Protein AF-A0A831P5H0-F1 (afdb_monomer)

Foldseek 3Di:
DDDDDDDDDDDDDDDDDDDDPDPPPPPPPPPDDALLVLLLLLLCLLFAQDDPVNQVVLCVVPVDDDDSVQSSVLSCLARQDPPRPNHQHQFQVQLVVWDDDPPDIDTDDDFLCRAVVCPVVCVVLVNDPQPDPGDPSQDDPSHHCRGSSNLSNSLSSLSVCCVPPVVSLQSLLVSCVVRPPPRLLVSLVSLCVDPDPSSVSSSVSSVVSNVSSCVRNPHDDPPPPPPPPPDPDDDDDD

Mean predicted aligned error: 11.17 Å

Secondary structure (DSSP, 8-state):
------------------------------PPPPHHHHHHHHHHHHHS---HHHHHHHHHHH-----HHHHHHHHIIIII-TTSTT----BHHHHHH-EE-SSSEE-PPP-TTTTGGGHHHHHHTT--TTSS---TTT--TT--S-BHHHHHHHHHHHHTTGGG-HHHHHHHHHHHHHHHSSHHHHHHHHHTTSS-HHHHHHHHHHHHHHHHHHHHS---------TTSS--------

Solvent-accessible surface area (backbone atoms only — not comparable to full-atom values): 14486 Å² total; per-residue (Å²): 138,90,84,80,85,84,80,93,77,87,87,79,89,86,82,90,84,85,88,75,93,70,79,76,74,74,74,73,76,73,71,80,73,50,63,35,55,41,20,41,51,40,13,38,69,68,32,36,64,56,47,72,67,54,39,52,50,54,24,67,72,71,71,52,93,70,55,58,67,59,40,31,48,49,41,40,34,26,68,58,33,88,86,35,98,61,44,53,76,59,30,50,72,29,51,73,62,40,42,85,48,100,92,50,75,49,65,53,81,85,48,56,72,29,38,62,83,46,52,65,66,29,56,75,74,69,56,57,82,85,74,54,85,51,37,69,80,73,60,57,96,66,48,46,58,36,29,51,34,50,54,30,40,48,48,19,56,35,59,71,46,26,94,84,30,65,68,42,43,54,51,42,10,53,46,39,48,76,72,50,70,61,56,56,62,56,52,32,57,52,31,61,68,44,102,42,73,55,40,33,56,52,20,50,47,42,48,55,31,52,51,44,42,51,71,76,28,46,66,78,74,79,77,73,89,68,89,81,80,80,87,87,86,89,84,82,86,133

Nearest PDB structures (foldseek):
  6wkt-assembly1_A  TM=5.080E-01  e=1.830E+00  Bacillus subtilis subsp. subtilis str. 168

Sequence (238 aa):
MCGRCRSWILPAAASCSMTRVHGWRRRRRVSDPGVTEQLRAAAALLLQPPDERTSSILQSASGERLDPGEARQDFYDTFCIPRSGRYIPPYRHVMLGARELRDYWYFPPPRYNGGDGLVSWYETIGFDVSRLNADVLLTGPNRPLDHLGYLLAFLSTVARSTDENSELFELGSTFAEEFLSEWPRRYVSLLSRANSVYLHLVADALNEALDRVNEYFPPQAIKNVEDMQGETSGVVAD

pLDDT: mean 82.36, std 22.83, range [26.69, 98.69]

Structure (mmCIF, N/CA/C/O backbone):
data_AF-A0A831P5H0-F1
#
_entry.id   AF-A0A831P5H0-F1
#
loop_
_atom_site.group_PDB
_atom_site.id
_atom_site.type_symbol
_atom_site.label_atom_id
_atom_site.label_alt_id
_atom_site.label_comp_id
_atom_site.label_asym_id
_atom_site.label_entity_id
_atom_site.label_seq_id
_atom_site.pdbx_PDB_ins_code
_atom_site.Cartn_x
_atom_site.Cartn_y
_atom_site.Cartn_z
_atom_site.occupancy
_atom_site.B_iso_or_equiv
_atom_site.auth_seq_id
_atom_site.auth_comp_id
_atom_site.auth_asym_id
_atom_site.auth_atom_id
_atom_site.pdbx_PDB_model_num
ATOM 1 N N . MET A 1 1 ? -34.496 -6.618 -16.436 1.00 37.78 1 MET A N 1
ATOM 2 C CA . MET A 1 1 ? -35.221 -7.268 -15.319 1.00 37.78 1 MET A CA 1
ATOM 3 C C . MET A 1 1 ? -34.747 -6.614 -14.032 1.00 37.78 1 MET A C 1
ATOM 5 O O . MET A 1 1 ? -33.541 -6.531 -13.851 1.00 37.78 1 MET A O 1
ATOM 9 N N . CYS A 1 2 ? -35.648 -6.096 -13.192 1.00 33.81 2 CYS A N 1
ATOM 10 C CA . CYS A 1 2 ? -35.280 -5.294 -12.017 1.00 33.81 2 CYS A CA 1
ATOM 11 C C . CYS A 1 2 ? -35.578 -6.038 -10.706 1.00 33.81 2 CYS A C 1
ATOM 13 O O . CYS A 1 2 ? -36.713 -6.462 -10.492 1.00 33.81 2 CYS A O 1
ATOM 15 N N . GLY A 1 3 ? -34.594 -6.117 -9.808 1.00 30.05 3 GLY A N 1
ATOM 16 C CA . GLY A 1 3 ? -34.749 -6.548 -8.412 1.00 30.05 3 GLY A CA 1
ATOM 17 C C . GLY A 1 3 ? -33.948 -5.605 -7.514 1.00 30.05 3 GLY A C 1
ATOM 18 O O . GLY A 1 3 ? -32.744 -5.755 -7.391 1.00 30.05 3 GLY A O 1
ATOM 19 N N . ARG A 1 4 ? -34.535 -4.476 -7.107 1.00 33.56 4 ARG A N 1
ATOM 20 C CA . ARG A 1 4 ? -35.208 -4.284 -5.804 1.00 33.56 4 ARG A CA 1
ATOM 21 C C . ARG A 1 4 ? -34.261 -4.373 -4.603 1.00 33.56 4 ARG A C 1
ATOM 23 O O . ARG A 1 4 ? -34.051 -5.439 -4.030 1.00 33.56 4 ARG A O 1
ATOM 30 N N . CYS A 1 5 ? -33.815 -3.194 -4.177 1.00 32.62 5 CYS A N 1
ATOM 31 C CA . CYS A 1 5 ? -33.259 -2.921 -2.857 1.00 32.62 5 CYS A CA 1
ATOM 32 C C . CYS A 1 5 ? -34.175 -3.462 -1.743 1.00 32.62 5 CYS A C 1
ATOM 34 O O . CYS A 1 5 ? -35.402 -3.416 -1.869 1.00 32.62 5 CYS A O 1
ATOM 36 N N . ARG A 1 6 ? -33.591 -3.891 -0.620 1.00 38.00 6 ARG A N 1
ATOM 37 C CA . ARG A 1 6 ? -34.324 -4.120 0.633 1.00 38.00 6 ARG A CA 1
ATOM 38 C C . ARG A 1 6 ? -33.975 -3.015 1.622 1.00 38.00 6 ARG A C 1
ATOM 40 O O . ARG A 1 6 ? -32.833 -2.924 2.059 1.00 38.00 6 ARG A O 1
ATOM 47 N N . SER A 1 7 ? -34.953 -2.175 1.951 1.00 29.52 7 SER A N 1
ATOM 48 C CA . SER A 1 7 ? -34.848 -1.224 3.056 1.00 29.52 7 SER A CA 1
ATOM 49 C C . SER A 1 7 ? -35.100 -1.923 4.394 1.00 29.52 7 SER A C 1
ATOM 51 O O . SER A 1 7 ? -35.804 -2.933 4.470 1.00 29.52 7 SER A O 1
ATOM 53 N N . TRP A 1 8 ? -34.537 -1.363 5.462 1.00 26.69 8 TRP A N 1
ATOM 54 C CA . TRP A 1 8 ? -34.779 -1.812 6.828 1.00 26.69 8 TRP A CA 1
ATOM 55 C C . TRP A 1 8 ? -36.018 -1.107 7.388 1.00 26.69 8 TRP A C 1
ATOM 57 O O . TRP A 1 8 ? -35.958 0.072 7.729 1.00 26.69 8 TRP A O 1
ATOM 67 N N . ILE A 1 9 ? -37.139 -1.824 7.493 1.00 33.19 9 ILE A N 1
ATOM 68 C CA . ILE A 1 9 ? -38.333 -1.381 8.228 1.00 33.19 9 ILE A CA 1
ATOM 69 C C . ILE A 1 9 ? -38.782 -2.527 9.140 1.00 33.19 9 ILE A C 1
ATOM 71 O O . ILE A 1 9 ? -39.054 -3.634 8.678 1.00 33.19 9 ILE A O 1
ATOM 75 N N . LEU A 1 10 ? -38.836 -2.253 10.445 1.00 33.75 10 LEU A N 1
ATOM 76 C CA . LEU A 1 10 ? -39.317 -3.175 11.476 1.00 33.75 10 LEU A CA 1
ATOM 77 C C . LEU A 1 10 ? -40.858 -3.191 11.513 1.00 33.75 10 LEU A C 1
ATOM 79 O O . LEU A 1 10 ? -41.457 -2.114 11.518 1.00 33.75 10 LEU A O 1
ATOM 83 N N . PRO A 1 11 ? -41.515 -4.358 11.629 1.00 34.88 11 PRO A N 1
ATOM 84 C CA . PRO A 1 11 ? -42.906 -4.441 12.062 1.00 34.88 11 PRO A CA 1
ATOM 85 C C . PRO A 1 11 ? -43.009 -4.463 13.600 1.00 34.88 11 PRO A C 1
ATOM 87 O O . PRO A 1 11 ? -42.141 -5.001 14.288 1.00 34.88 11 PRO A O 1
ATOM 90 N N . ALA A 1 12 ? -44.087 -3.889 14.138 1.00 31.98 12 ALA A N 1
ATOM 91 C CA . ALA A 1 12 ? -44.375 -3.812 15.574 1.00 31.98 12 ALA A CA 1
ATOM 92 C C . ALA A 1 12 ? -45.578 -4.692 15.984 1.00 31.98 12 ALA A C 1
ATOM 94 O O . ALA A 1 12 ? -46.404 -5.017 15.136 1.00 31.98 12 ALA A O 1
ATOM 95 N N . ALA A 1 13 ? -45.691 -4.968 17.299 1.00 32.81 13 ALA A N 1
ATOM 96 C CA . ALA A 1 13 ? -46.740 -5.748 17.999 1.00 32.81 13 ALA A CA 1
ATOM 97 C C . ALA A 1 13 ? -46.771 -7.272 17.688 1.00 32.81 13 ALA A C 1
ATOM 99 O O . ALA A 1 13 ? -46.582 -7.665 16.546 1.00 32.81 13 ALA A O 1
ATOM 100 N N . ALA A 1 14 ? -47.030 -8.222 18.605 1.00 30.89 14 ALA A N 1
ATOM 101 C CA . ALA A 1 14 ? -47.050 -8.311 20.087 1.00 30.89 14 ALA A CA 1
ATOM 102 C C . ALA A 1 14 ? -46.937 -9.837 20.463 1.00 30.89 14 ALA A C 1
ATOM 104 O O . ALA A 1 14 ? -46.838 -10.649 19.549 1.00 30.89 14 ALA A O 1
ATOM 105 N N . SER A 1 15 ? -46.938 -10.372 21.699 1.00 29.38 15 SER A N 1
ATOM 106 C CA . SER A 1 15 ? -47.122 -9.860 23.073 1.00 29.38 15 SER A CA 1
ATOM 107 C C . SER A 1 15 ? -46.552 -10.859 24.129 1.00 29.38 15 SER A C 1
ATOM 109 O O . SER A 1 15 ? -46.006 -11.893 23.769 1.00 29.38 15 SER A O 1
ATOM 111 N N . CYS A 1 16 ? -46.766 -10.575 25.423 1.00 27.05 16 CYS A N 1
ATOM 112 C CA . CYS A 1 16 ? -46.841 -11.493 26.584 1.00 27.05 16 CYS A CA 1
ATOM 113 C C . CYS A 1 16 ? -45.721 -12.519 26.925 1.00 27.05 16 CYS A C 1
ATOM 115 O O . CYS A 1 16 ? -45.693 -13.640 26.432 1.00 27.05 16 CYS A O 1
ATOM 117 N N . SER A 1 17 ? -45.043 -12.210 28.045 1.00 29.86 17 SER A N 1
ATOM 118 C CA . SER A 1 17 ? -44.888 -13.067 29.250 1.00 29.86 17 SER A CA 1
ATOM 119 C C . SER A 1 17 ? -43.486 -13.581 29.644 1.00 29.86 17 SER A C 1
ATOM 121 O O . SER A 1 17 ? -42.984 -14.573 29.137 1.00 29.86 17 SER A O 1
ATOM 123 N N . MET A 1 18 ? -42.946 -12.899 30.664 1.00 31.20 18 MET A N 1
ATOM 124 C CA . MET A 1 18 ? -42.093 -13.339 31.787 1.00 31.20 18 MET A CA 1
ATOM 125 C C . MET A 1 18 ? -40.813 -14.193 31.612 1.00 31.20 18 MET A C 1
ATOM 127 O O . MET A 1 18 ? -40.756 -15.259 31.014 1.00 31.20 18 MET A O 1
ATOM 131 N N . THR A 1 19 ? -39.811 -13.767 32.396 1.00 33.25 19 THR A N 1
ATOM 132 C CA . THR A 1 19 ? -38.669 -14.537 32.931 1.00 33.25 19 THR A CA 1
ATOM 133 C C . THR A 1 19 ? -37.681 -15.182 31.950 1.00 33.25 19 THR A C 1
ATOM 135 O O . THR A 1 19 ? -37.678 -16.389 31.737 1.00 33.25 19 THR A O 1
ATOM 138 N N . ARG A 1 20 ? -36.621 -14.430 31.630 1.00 31.56 20 ARG A N 1
ATOM 139 C CA . ARG A 1 20 ? -35.371 -14.489 32.423 1.00 31.56 20 ARG A CA 1
ATOM 140 C C . ARG A 1 20 ? -34.492 -13.271 32.148 1.00 31.56 20 ARG A C 1
ATOM 142 O O . ARG A 1 20 ? -34.294 -12.884 31.002 1.00 31.56 20 ARG A O 1
ATOM 149 N N . VAL A 1 21 ? -33.916 -12.698 33.206 1.00 38.38 21 VAL A N 1
ATOM 150 C CA . VAL A 1 21 ? -32.840 -11.708 33.076 1.00 38.38 21 VAL A CA 1
ATOM 151 C C . VAL A 1 21 ? -31.598 -12.451 32.592 1.00 38.38 21 VAL A C 1
ATOM 153 O O . VAL A 1 21 ? -30.858 -13.044 33.374 1.00 38.38 21 VAL A O 1
ATOM 156 N N . HIS A 1 22 ? -31.384 -12.474 31.282 1.00 36.47 22 HIS A N 1
ATOM 157 C CA . HIS A 1 22 ? -30.085 -12.808 30.720 1.00 36.47 22 HIS A CA 1
ATOM 158 C C . HIS A 1 22 ? -29.316 -11.512 30.552 1.00 36.47 22 HIS A C 1
ATOM 160 O O . HIS A 1 22 ? -29.697 -10.641 29.771 1.00 36.47 22 HIS A O 1
ATOM 166 N N . GLY A 1 23 ? -28.271 -11.372 31.371 1.00 33.28 23 GLY A N 1
ATOM 167 C CA . GLY A 1 23 ? -27.407 -10.206 31.363 1.00 33.28 23 GLY A CA 1
ATOM 168 C C . GLY A 1 23 ? -26.899 -9.982 29.950 1.00 33.28 23 GLY A C 1
ATOM 169 O O . GLY A 1 23 ? -26.161 -10.812 29.415 1.00 33.28 23 GLY A O 1
ATOM 170 N N . TRP A 1 24 ? -27.315 -8.867 29.351 1.00 32.66 24 TRP A N 1
ATOM 171 C CA . TRP A 1 24 ? -26.802 -8.438 28.065 1.00 32.66 24 TRP A CA 1
ATOM 172 C C . TRP A 1 24 ? -25.302 -8.260 28.245 1.00 32.66 24 TRP A C 1
ATOM 174 O O . TRP A 1 24 ? -24.853 -7.288 28.859 1.00 32.66 24 TRP A O 1
ATOM 184 N N . ARG A 1 25 ? -24.517 -9.217 27.730 1.00 35.56 25 ARG A N 1
ATOM 185 C CA . ARG A 1 25 ? -23.088 -9.010 27.521 1.00 35.56 25 ARG A CA 1
ATOM 186 C C . ARG A 1 25 ? -23.008 -7.731 26.708 1.00 35.56 25 ARG A C 1
ATOM 188 O O . ARG A 1 25 ? -23.403 -7.735 25.543 1.00 35.56 25 ARG A O 1
ATOM 195 N N . ARG A 1 26 ? -22.545 -6.639 27.329 1.00 36.47 26 ARG A N 1
ATOM 196 C CA . ARG A 1 26 ? -22.186 -5.428 26.597 1.00 36.47 26 ARG A CA 1
ATOM 197 C C . ARG A 1 26 ? -21.214 -5.910 25.528 1.00 36.47 26 ARG A C 1
ATOM 199 O O . ARG A 1 26 ? -20.082 -6.257 25.868 1.00 36.47 26 ARG A O 1
ATOM 206 N N . ARG A 1 27 ? -21.651 -5.982 24.262 1.00 41.09 27 ARG A N 1
ATOM 207 C CA . ARG A 1 27 ? -20.705 -6.008 23.148 1.00 41.09 27 ARG A CA 1
ATOM 208 C C . ARG A 1 27 ? -19.837 -4.793 23.424 1.00 41.09 27 ARG A C 1
ATOM 210 O O . ARG A 1 27 ? -20.371 -3.682 23.470 1.00 41.09 27 ARG A O 1
ATOM 217 N N . ARG A 1 28 ? -18.551 -5.000 23.734 1.00 38.88 28 ARG A N 1
ATOM 218 C CA . ARG A 1 28 ? -17.614 -3.878 23.758 1.00 38.88 28 ARG A CA 1
ATOM 219 C C . ARG A 1 28 ? -17.816 -3.219 22.402 1.00 38.88 28 ARG A C 1
ATOM 221 O O . ARG A 1 28 ? -17.662 -3.899 21.389 1.00 38.88 28 ARG A O 1
ATOM 228 N N . ARG A 1 29 ? -18.223 -1.945 22.383 1.00 38.66 29 ARG A N 1
ATOM 229 C CA . ARG A 1 29 ? -17.938 -1.132 21.207 1.00 38.66 29 ARG A CA 1
ATOM 230 C C . ARG A 1 29 ? -16.425 -1.214 21.103 1.00 38.66 29 ARG A C 1
ATOM 232 O O . ARG A 1 29 ? -15.734 -0.709 21.985 1.00 38.66 29 ARG A O 1
ATOM 239 N N . VAL A 1 30 ? -15.940 -1.971 20.124 1.00 49.84 30 VAL A N 1
ATOM 240 C CA . VAL A 1 30 ? -14.588 -1.756 19.636 1.00 49.84 30 VAL A CA 1
ATOM 241 C C . VAL A 1 30 ? -14.632 -0.302 19.193 1.00 49.84 30 VAL A C 1
ATOM 243 O O . VAL A 1 30 ? -15.499 0.068 18.401 1.00 49.84 30 VAL A O 1
ATOM 246 N N . SER A 1 31 ? -13.852 0.541 19.863 1.00 58.19 31 SER A N 1
ATOM 247 C CA . SER A 1 31 ? -13.666 1.918 19.431 1.00 58.19 31 SER A CA 1
ATOM 248 C C . SER A 1 31 ? -13.218 1.864 17.978 1.00 58.19 31 SER A C 1
ATOM 250 O O . SER A 1 31 ? -12.309 1.089 17.675 1.00 58.19 31 SER A O 1
ATOM 252 N N . ASP A 1 32 ? -13.890 2.625 17.116 1.00 68.50 32 ASP A N 1
ATOM 253 C CA . ASP A 1 32 ? -13.478 2.801 15.725 1.00 68.50 32 ASP A CA 1
ATOM 254 C C . ASP A 1 32 ? -11.975 3.132 15.733 1.00 68.50 32 ASP A C 1
ATOM 256 O O . ASP A 1 32 ? -11.586 4.058 16.458 1.00 68.50 32 ASP A O 1
ATOM 260 N N . PRO A 1 33 ? -11.107 2.309 15.111 1.00 76.25 33 PRO A N 1
ATOM 261 C CA . PRO A 1 33 ? -9.677 2.566 15.146 1.00 76.25 33 PRO A CA 1
ATOM 262 C C . PRO A 1 33 ? -9.399 3.930 14.514 1.00 76.25 33 PRO A C 1
ATOM 264 O O . PRO A 1 33 ? -10.038 4.301 13.532 1.00 76.25 33 PRO A O 1
ATOM 267 N N . GLY A 1 34 ? -8.459 4.681 15.089 1.00 89.88 34 GLY A N 1
ATOM 268 C CA . GLY A 1 34 ? -8.077 5.972 14.536 1.00 89.88 34 GLY A CA 1
ATOM 269 C C . GLY A 1 34 ? -7.505 5.818 13.129 1.00 89.88 34 GLY A C 1
ATOM 270 O O . GLY A 1 34 ? -7.010 4.749 12.754 1.00 89.88 34 GLY A O 1
ATOM 271 N N . VAL A 1 35 ? -7.527 6.913 12.365 1.00 94.00 35 VAL A N 1
ATOM 272 C CA . VAL A 1 35 ? -6.914 6.976 11.029 1.00 94.00 35 VAL A CA 1
ATOM 273 C C . VAL A 1 35 ? -5.465 6.471 11.075 1.00 94.00 35 VAL A C 1
ATOM 275 O O . VAL A 1 35 ? -5.072 5.624 10.277 1.00 94.00 35 VAL A O 1
ATOM 278 N N . THR A 1 36 ? -4.699 6.868 12.093 1.00 95.88 36 THR A N 1
ATOM 279 C CA . THR A 1 36 ? -3.328 6.413 12.350 1.00 95.88 36 THR A CA 1
ATOM 280 C C . THR A 1 36 ? -3.212 4.887 12.395 1.00 95.88 36 THR A C 1
ATOM 282 O O . THR A 1 36 ? -2.349 4.321 11.718 1.00 95.88 36 THR A O 1
ATOM 285 N N . GLU A 1 37 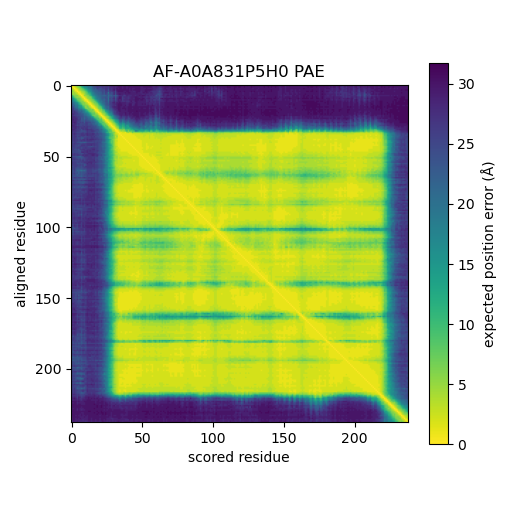? -4.075 4.195 13.145 1.00 95.69 37 GLU A N 1
ATOM 286 C CA . GLU A 1 37 ? -4.102 2.732 13.223 1.00 95.69 37 GLU A CA 1
ATOM 287 C C . GLU A 1 37 ? -4.555 2.071 11.918 1.00 95.69 37 GLU A C 1
ATOM 289 O O . GLU A 1 37 ? -3.946 1.075 11.523 1.00 95.69 37 GLU A O 1
ATOM 294 N N . GLN A 1 38 ? -5.585 2.608 11.256 1.00 96.06 38 GLN A N 1
ATOM 295 C CA . GLN A 1 38 ? -6.117 2.083 9.990 1.00 96.06 38 GLN A CA 1
ATOM 296 C C . GLN A 1 38 ? -5.061 2.153 8.879 1.00 96.06 38 GLN A C 1
ATOM 298 O O . GLN A 1 38 ? -4.730 1.130 8.277 1.00 96.06 38 GLN A O 1
ATOM 303 N N . LEU A 1 39 ? -4.447 3.324 8.675 1.00 98.19 39 LEU A N 1
ATOM 304 C CA . LEU A 1 39 ? -3.383 3.522 7.685 1.00 98.19 39 LEU A CA 1
ATOM 305 C C . LEU A 1 39 ? -2.160 2.639 7.979 1.00 98.19 39 LEU A C 1
ATOM 307 O O . LEU A 1 39 ? -1.588 2.046 7.064 1.00 98.19 39 LEU A O 1
ATOM 311 N N . ARG A 1 40 ? -1.789 2.473 9.258 1.00 97.69 40 ARG A N 1
ATOM 312 C CA . ARG A 1 40 ? -0.687 1.584 9.670 1.00 97.69 40 ARG A CA 1
ATOM 313 C C . ARG A 1 40 ? -0.992 0.107 9.420 1.00 97.69 40 ARG A C 1
ATOM 315 O O . ARG A 1 40 ? -0.090 -0.639 9.044 1.00 97.69 40 ARG A O 1
ATOM 322 N N . ALA A 1 41 ? -2.230 -0.329 9.650 1.00 97.25 41 ALA A N 1
ATOM 323 C CA . ALA A 1 41 ? -2.655 -1.703 9.396 1.00 97.25 41 ALA A CA 1
ATOM 324 C C . ALA A 1 41 ? -2.673 -2.008 7.891 1.00 97.25 41 ALA A C 1
ATOM 326 O O . ALA A 1 41 ? -2.097 -3.007 7.465 1.00 97.25 41 ALA A O 1
ATOM 327 N N . ALA A 1 42 ? -3.238 -1.109 7.083 1.00 98.19 42 ALA A N 1
ATOM 328 C CA . ALA A 1 42 ? -3.247 -1.222 5.627 1.00 98.19 42 ALA A CA 1
ATOM 329 C C . ALA A 1 42 ? -1.830 -1.197 5.023 1.00 98.19 42 ALA A C 1
ATOM 331 O O . ALA A 1 42 ? -1.521 -1.990 4.135 1.00 98.19 42 ALA A O 1
ATOM 332 N N . ALA A 1 43 ? -0.932 -0.362 5.560 1.00 98.50 43 ALA A N 1
ATOM 333 C CA . ALA A 1 43 ? 0.485 -0.398 5.211 1.00 98.50 43 ALA A CA 1
ATOM 334 C C . ALA A 1 43 ? 1.127 -1.758 5.535 1.00 98.50 43 ALA A C 1
ATOM 336 O O . ALA A 1 43 ? 1.828 -2.316 4.694 1.00 98.50 43 ALA A O 1
ATOM 337 N N . ALA A 1 44 ? 0.870 -2.321 6.721 1.00 98.19 44 ALA A N 1
ATOM 338 C CA . ALA A 1 44 ? 1.422 -3.616 7.119 1.00 98.19 44 ALA A CA 1
ATOM 339 C C . ALA A 1 44 ? 0.961 -4.764 6.202 1.00 98.19 44 ALA A C 1
ATOM 341 O O . ALA A 1 44 ? 1.790 -5.592 5.836 1.00 98.19 44 ALA A O 1
ATOM 342 N N . LEU A 1 45 ? -0.304 -4.775 5.761 1.00 98.31 45 LEU A N 1
ATOM 343 C CA . LEU A 1 45 ? -0.838 -5.782 4.826 1.00 98.31 45 LEU A CA 1
ATOM 344 C C . LEU A 1 45 ? -0.132 -5.800 3.457 1.00 98.31 45 LEU A C 1
ATOM 346 O O . LEU A 1 45 ? -0.132 -6.831 2.793 1.00 98.31 45 LEU A O 1
ATOM 350 N N . LEU A 1 46 ? 0.481 -4.685 3.047 1.00 98.31 46 LEU A N 1
ATOM 351 C CA . LEU A 1 46 ? 1.273 -4.579 1.814 1.00 98.31 46 LEU A CA 1
ATOM 352 C C . LEU A 1 46 ? 2.783 -4.737 2.030 1.00 98.31 46 LEU A C 1
ATOM 354 O O . LEU A 1 46 ? 3.533 -4.772 1.058 1.00 98.31 46 LEU A O 1
ATOM 358 N N . LEU A 1 47 ? 3.245 -4.779 3.281 1.00 98.06 47 LEU A N 1
ATOM 359 C CA . LEU A 1 47 ? 4.669 -4.788 3.621 1.00 98.06 47 LEU A CA 1
ATOM 360 C C . LEU A 1 47 ? 5.120 -6.063 4.330 1.00 98.06 47 LEU A C 1
ATOM 362 O O . LEU A 1 47 ? 6.310 -6.360 4.303 1.00 98.06 47 LEU A O 1
ATOM 366 N N . GLN A 1 48 ? 4.218 -6.815 4.958 1.00 97.81 48 GLN A N 1
ATOM 367 C CA . GLN A 1 48 ? 4.537 -8.015 5.729 1.00 97.81 48 GLN A CA 1
ATOM 368 C C . GLN A 1 48 ? 3.638 -9.182 5.305 1.00 97.81 48 GLN A C 1
ATOM 370 O O . GLN A 1 48 ? 2.425 -8.992 5.187 1.00 97.81 48 GLN A O 1
ATOM 375 N N . PRO A 1 49 ? 4.184 -10.404 5.152 1.00 97.56 49 PRO A N 1
ATOM 376 C CA . PRO A 1 49 ? 3.359 -11.589 4.981 1.00 97.56 49 PRO A CA 1
ATOM 377 C C . PRO A 1 49 ? 2.457 -11.765 6.209 1.00 97.56 49 PRO A C 1
ATOM 379 O O . PRO A 1 49 ? 2.937 -11.587 7.335 1.00 97.56 49 PRO A O 1
ATOM 382 N N . PRO A 1 50 ? 1.183 -12.155 6.035 1.00 97.00 50 PRO A N 1
ATOM 383 C CA . PRO A 1 50 ? 0.288 -12.369 7.160 1.00 97.00 50 PRO A CA 1
ATOM 384 C C . PRO A 1 50 ? 0.846 -13.463 8.081 1.00 97.00 50 PRO A C 1
ATOM 386 O O . PRO A 1 50 ? 1.239 -14.545 7.637 1.00 97.00 50 PRO A O 1
ATOM 389 N N . ASP A 1 51 ? 0.890 -13.170 9.379 1.00 94.50 51 ASP A N 1
ATOM 390 C CA . ASP A 1 51 ? 1.132 -14.158 10.428 1.00 94.50 51 ASP A CA 1
ATOM 391 C C . ASP A 1 51 ? -0.193 -14.808 10.875 1.00 94.50 51 ASP A C 1
ATOM 393 O O . ASP A 1 51 ? -1.281 -14.457 10.402 1.00 94.50 51 ASP A O 1
ATOM 397 N N . GLU A 1 52 ? -0.127 -15.772 11.798 1.00 91.75 52 GLU A N 1
ATOM 398 C CA . GLU A 1 52 ? -1.320 -16.447 12.335 1.00 91.75 52 GLU A CA 1
ATOM 399 C C . GLU A 1 52 ? -2.312 -15.451 12.954 1.00 91.75 52 GLU A C 1
ATOM 401 O O . GLU A 1 52 ? -3.527 -15.581 12.789 1.00 91.75 52 GLU A O 1
ATOM 406 N N . ARG A 1 53 ? -1.800 -14.415 13.632 1.00 93.44 53 ARG A N 1
ATOM 407 C CA . ARG A 1 53 ? -2.611 -13.377 14.272 1.00 93.44 53 ARG A CA 1
ATOM 408 C C . ARG A 1 53 ? -3.340 -12.519 13.241 1.00 93.44 53 ARG A C 1
ATOM 410 O O . ARG A 1 53 ? -4.538 -12.291 13.390 1.00 93.44 53 ARG A O 1
ATOM 417 N N . THR A 1 54 ? -2.639 -12.049 12.217 1.00 94.62 54 THR A N 1
ATOM 418 C CA . THR A 1 54 ? -3.201 -11.244 11.124 1.00 94.62 54 THR A CA 1
ATOM 419 C C . THR A 1 54 ? -4.240 -12.057 10.362 1.00 94.62 54 THR A C 1
ATOM 421 O O . THR A 1 54 ? -5.358 -11.587 10.166 1.00 94.62 54 THR A O 1
ATOM 424 N N . SER A 1 55 ? -3.924 -13.314 10.044 1.00 94.25 55 SER A N 1
ATOM 425 C CA . SER A 1 55 ? -4.849 -14.250 9.392 1.00 94.25 55 SER A CA 1
ATOM 426 C C . SER A 1 55 ? -6.122 -14.463 10.218 1.00 94.25 55 SER A C 1
ATOM 428 O O . SER A 1 55 ? -7.228 -14.370 9.690 1.00 94.25 55 SER A O 1
ATOM 430 N N . SER A 1 56 ? -5.981 -14.669 11.533 1.00 92.75 56 SER A N 1
ATOM 431 C CA . SER A 1 56 ? -7.100 -14.823 12.472 1.00 92.75 56 SER A CA 1
ATOM 432 C C . SER A 1 56 ? -7.975 -13.565 12.570 1.00 92.75 56 SER A C 1
ATOM 434 O O . SER A 1 56 ? -9.201 -13.677 12.640 1.00 92.75 56 SER A O 1
ATOM 436 N N . ILE A 1 57 ? -7.378 -12.367 12.527 1.00 93.50 57 ILE A N 1
ATOM 437 C CA . ILE A 1 57 ? -8.108 -11.089 12.507 1.00 93.50 57 ILE A CA 1
ATOM 438 C C . ILE A 1 57 ? -8.905 -10.942 11.205 1.00 93.50 57 ILE A C 1
ATOM 440 O O . ILE A 1 57 ? -10.105 -10.681 11.272 1.00 93.50 57 ILE A O 1
ATOM 444 N N . LEU A 1 58 ? -8.275 -11.165 10.045 1.00 93.69 58 LEU A N 1
ATOM 445 C CA . L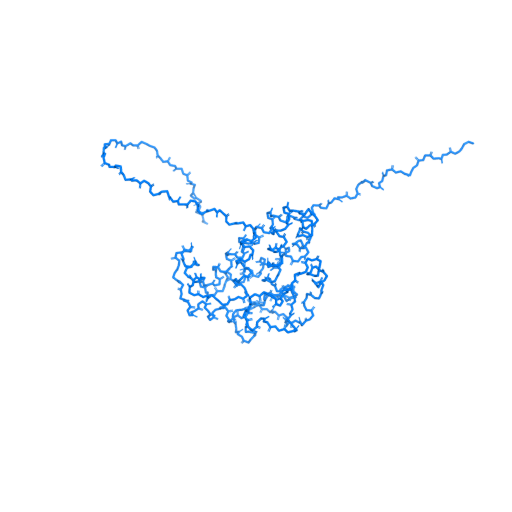EU A 1 58 ? -8.924 -11.071 8.730 1.00 93.69 58 LEU A CA 1
ATOM 446 C C . LEU A 1 58 ? -10.088 -12.067 8.602 1.00 93.69 58 LEU A C 1
ATOM 448 O O . LEU A 1 58 ? -11.197 -11.675 8.248 1.00 93.69 58 LEU A O 1
ATOM 452 N N . GLN A 1 59 ? -9.873 -13.327 8.993 1.00 93.62 59 GLN A N 1
ATOM 453 C CA . GLN A 1 59 ? -10.916 -14.357 9.063 1.00 93.62 59 GLN A CA 1
ATOM 454 C C . GLN A 1 59 ? -12.062 -13.978 10.016 1.00 93.62 59 GLN A C 1
ATOM 456 O O . GLN A 1 59 ? -13.231 -14.214 9.713 1.00 93.62 59 GLN A O 1
ATOM 461 N N . SER A 1 60 ? -11.753 -13.398 11.179 1.00 92.12 60 SER A N 1
ATOM 462 C CA . SER A 1 60 ? -12.776 -12.999 12.156 1.00 92.12 60 SER A CA 1
ATOM 463 C C . SER A 1 60 ? -13.606 -11.799 11.694 1.00 92.12 60 SER A C 1
ATOM 465 O O . SER A 1 60 ? -14.757 -11.670 12.110 1.00 92.12 60 SER A O 1
ATOM 467 N N . ALA A 1 61 ? -13.029 -10.919 10.871 1.00 87.75 61 ALA A N 1
ATOM 468 C CA . ALA A 1 61 ? -13.703 -9.749 10.317 1.00 87.75 61 ALA A CA 1
ATOM 469 C C . ALA A 1 61 ? -14.654 -10.121 9.167 1.00 87.75 61 ALA A C 1
ATOM 471 O O . ALA A 1 61 ? -15.787 -9.644 9.140 1.00 87.75 61 ALA A O 1
ATOM 472 N N . SER A 1 62 ? -14.221 -11.001 8.260 1.00 89.69 62 SER A N 1
ATOM 473 C CA . SER A 1 62 ? -15.007 -11.418 7.090 1.00 89.69 62 SER A CA 1
ATOM 474 C C . SER A 1 62 ? -15.992 -12.554 7.370 1.00 89.69 62 SER A C 1
ATOM 476 O O . SER A 1 62 ? -17.038 -12.647 6.732 1.00 89.69 62 SER A O 1
ATOM 478 N N . GLY A 1 63 ? -15.661 -13.444 8.310 1.00 89.38 63 GLY A N 1
ATOM 479 C CA . GLY A 1 63 ? -16.339 -14.730 8.473 1.00 89.38 63 GLY A CA 1
ATOM 480 C C . GLY A 1 63 ? -15.962 -15.768 7.406 1.00 89.38 63 GLY A C 1
ATOM 481 O O . GLY A 1 63 ? -16.472 -16.889 7.451 1.00 89.38 63 GLY A O 1
ATOM 482 N N . GLU A 1 64 ? -15.068 -15.434 6.472 1.00 88.88 64 GLU A N 1
ATOM 483 C CA . GLU A 1 64 ? -14.579 -16.357 5.448 1.00 88.88 64 GLU A CA 1
ATOM 484 C C . GLU A 1 64 ? -13.452 -17.248 5.983 1.00 88.88 64 GLU A C 1
ATOM 486 O O . GLU A 1 64 ? -12.687 -16.884 6.880 1.00 88.88 64 GLU A O 1
ATOM 491 N N . ARG A 1 65 ? -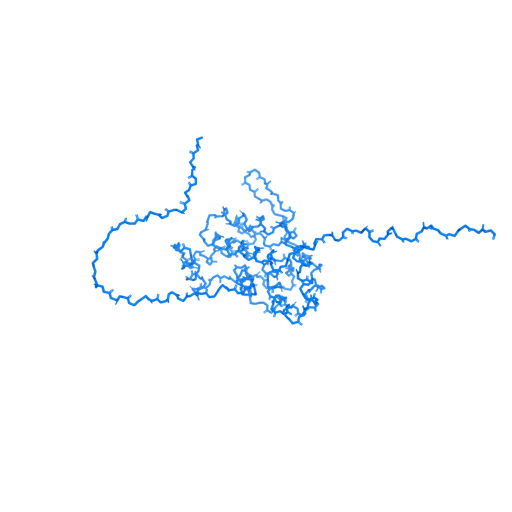13.334 -18.462 5.434 1.00 90.94 65 ARG A N 1
ATOM 492 C CA . ARG A 1 65 ? -12.235 -19.358 5.795 1.00 90.94 65 ARG A CA 1
ATOM 493 C C . ARG A 1 65 ? -10.962 -18.910 5.086 1.00 90.94 65 ARG A C 1
ATOM 495 O O 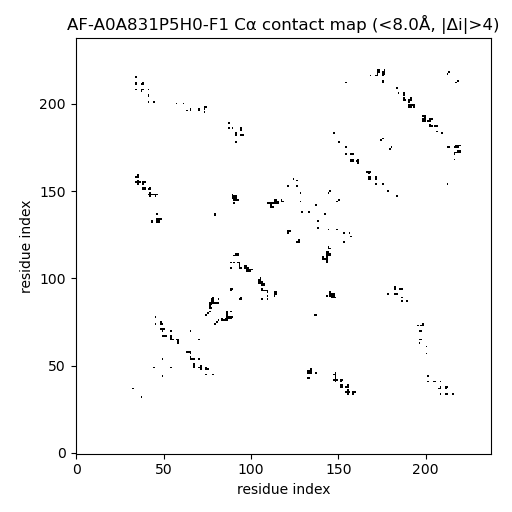. ARG A 1 65 ? -10.846 -19.089 3.881 1.00 90.94 65 ARG A O 1
ATOM 502 N N . LEU A 1 66 ? -9.997 -18.428 5.863 1.00 93.88 66 LEU A N 1
ATOM 503 C CA . LEU A 1 66 ? -8.656 -18.115 5.389 1.00 93.88 66 LEU A CA 1
ATOM 504 C C . LEU A 1 66 ? -7.681 -19.220 5.815 1.00 93.88 66 LEU A C 1
ATOM 506 O O . LEU A 1 66 ? -7.623 -19.560 6.998 1.00 93.88 66 LEU A O 1
ATOM 510 N N . ASP A 1 67 ? -6.927 -19.786 4.872 1.00 92.56 67 ASP A N 1
ATOM 511 C CA . ASP A 1 67 ? -5.789 -20.651 5.191 1.00 92.56 67 ASP A CA 1
ATOM 512 C C . ASP A 1 67 ? -4.514 -19.796 5.353 1.00 92.56 67 ASP A C 1
ATOM 514 O O . ASP A 1 67 ? -4.177 -19.045 4.434 1.00 92.56 67 ASP A O 1
ATOM 518 N N . PRO A 1 68 ? -3.793 -19.862 6.492 1.00 92.56 68 PRO A N 1
ATOM 519 C CA . PRO A 1 68 ? -2.606 -19.029 6.707 1.00 92.56 68 PRO A CA 1
ATOM 520 C C . PRO A 1 68 ? -1.444 -19.324 5.748 1.00 92.56 68 PRO A C 1
ATOM 522 O O . PRO A 1 68 ? -0.644 -18.431 5.468 1.00 92.56 68 PRO A O 1
ATOM 525 N N . GLY A 1 69 ? -1.326 -20.558 5.246 1.00 95.12 69 GLY A N 1
ATOM 526 C CA . GLY A 1 69 ? -0.296 -20.938 4.279 1.00 95.12 69 GLY A CA 1
ATOM 527 C C . GLY A 1 69 ? -0.595 -20.371 2.894 1.00 95.12 69 GLY A C 1
ATOM 528 O O . GLY A 1 69 ? 0.280 -19.762 2.278 1.00 95.12 69 GLY A O 1
ATOM 529 N N . GLU A 1 70 ? -1.844 -20.504 2.445 1.00 95.88 70 GLU A N 1
ATOM 530 C CA . GLU A 1 70 ? -2.329 -19.922 1.186 1.00 95.88 70 GLU A CA 1
ATOM 531 C C . GLU A 1 70 ? -2.240 -18.388 1.205 1.00 95.88 70 GLU A C 1
ATOM 533 O O . GLU A 1 70 ? -1.635 -17.801 0.311 1.00 95.88 70 GLU A O 1
ATOM 538 N N . ALA A 1 71 ? -2.712 -17.735 2.274 1.00 97.12 71 ALA A N 1
ATOM 539 C CA . ALA A 1 71 ? -2.632 -16.280 2.433 1.00 97.12 71 ALA A CA 1
ATOM 540 C C . ALA A 1 71 ? -1.183 -15.757 2.419 1.00 97.12 71 ALA A C 1
ATOM 542 O O . ALA A 1 71 ? -0.889 -14.712 1.833 1.00 97.12 71 ALA A O 1
ATOM 543 N N . ARG A 1 72 ? -0.249 -16.497 3.033 1.00 97.81 72 ARG A N 1
ATOM 544 C CA . ARG A 1 72 ? 1.183 -16.172 2.990 1.00 97.81 72 ARG A CA 1
ATOM 545 C C . ARG A 1 72 ? 1.769 -16.330 1.586 1.00 97.81 72 ARG A C 1
ATOM 547 O O . ARG A 1 72 ? 2.585 -15.502 1.184 1.00 97.81 72 ARG A O 1
ATOM 554 N N . GLN A 1 73 ? 1.376 -17.365 0.848 1.00 97.44 73 GLN A N 1
ATOM 555 C CA . GLN A 1 73 ? 1.820 -17.568 -0.532 1.00 97.44 73 GLN A CA 1
ATOM 556 C C . GLN A 1 73 ? 1.260 -16.478 -1.460 1.00 97.44 73 GLN A C 1
ATOM 558 O O . GLN A 1 73 ? 2.012 -15.896 -2.240 1.00 97.44 73 GLN A O 1
ATOM 563 N N . ASP A 1 74 ? -0.020 -16.133 -1.310 1.00 97.88 74 ASP A N 1
ATOM 564 C CA . ASP A 1 74 ? -0.690 -15.064 -2.054 1.00 97.88 74 ASP A CA 1
ATOM 565 C C . ASP A 1 74 ? -0.012 -13.702 -1.864 1.00 97.88 74 ASP A C 1
ATOM 567 O O . ASP A 1 74 ? 0.166 -12.972 -2.841 1.00 97.88 74 ASP A O 1
ATOM 571 N N . PHE A 1 75 ? 0.416 -13.370 -0.638 1.00 98.44 75 PHE A N 1
ATOM 572 C CA . PHE A 1 75 ? 1.217 -12.172 -0.359 1.00 98.44 75 PHE A CA 1
ATOM 573 C C . PHE A 1 75 ? 2.493 -12.134 -1.216 1.00 98.44 75 PHE A C 1
ATOM 575 O O . PHE A 1 75 ? 2.740 -11.155 -1.926 1.00 98.44 75 PHE A O 1
ATOM 582 N N . TYR A 1 76 ? 3.288 -13.209 -1.205 1.00 98.06 76 TYR A N 1
ATOM 583 C CA . TYR A 1 76 ? 4.550 -13.255 -1.948 1.00 98.06 76 TYR A CA 1
ATOM 584 C C . TYR A 1 76 ? 4.342 -13.223 -3.465 1.00 98.06 76 TYR A C 1
ATOM 586 O O . TYR A 1 76 ? 5.010 -12.451 -4.163 1.00 98.06 76 TYR A O 1
ATOM 594 N N . ASP A 1 77 ? 3.396 -14.017 -3.968 1.00 97.69 77 ASP A N 1
ATOM 595 C CA . ASP A 1 77 ? 3.084 -14.115 -5.395 1.00 97.69 77 ASP A CA 1
ATOM 596 C C . ASP A 1 77 ? 2.491 -12.825 -5.969 1.00 97.69 77 ASP A C 1
ATOM 598 O O . ASP A 1 77 ? 2.631 -12.586 -7.169 1.00 97.69 77 ASP A O 1
ATOM 602 N N . THR A 1 78 ? 1.842 -11.999 -5.145 1.00 97.62 78 THR A N 1
ATOM 603 C CA . THR A 1 78 ? 1.179 -10.768 -5.602 1.00 97.62 78 THR A CA 1
ATOM 604 C C . THR A 1 78 ? 2.055 -9.536 -5.409 1.00 97.62 78 THR A C 1
ATOM 606 O O . THR A 1 78 ? 2.148 -8.716 -6.320 1.00 97.62 78 THR A O 1
ATOM 609 N N . PHE A 1 79 ? 2.732 -9.400 -4.264 1.00 96.62 79 PHE A N 1
ATOM 610 C CA . PHE A 1 79 ? 3.410 -8.152 -3.885 1.00 96.62 79 PHE A CA 1
ATOM 611 C C . PHE A 1 79 ? 4.940 -8.205 -3.986 1.00 96.62 79 PHE A C 1
ATOM 613 O O . PHE A 1 79 ? 5.567 -7.168 -4.205 1.00 96.62 79 PHE A O 1
ATOM 620 N N . CYS A 1 80 ? 5.561 -9.387 -3.870 1.00 94.81 80 CYS A N 1
ATOM 621 C CA . CYS A 1 80 ? 7.017 -9.496 -3.683 1.00 94.81 80 CYS A CA 1
ATOM 622 C C . CYS A 1 80 ? 7.790 -10.121 -4.851 1.00 94.81 80 CYS A C 1
ATOM 624 O O . CYS A 1 80 ? 8.990 -9.875 -4.966 1.00 94.81 80 CYS A O 1
ATOM 626 N N . ILE A 1 81 ? 7.160 -10.944 -5.697 1.00 94.06 81 ILE A N 1
ATOM 627 C CA . ILE A 1 81 ? 7.865 -11.747 -6.714 1.00 94.06 81 ILE A CA 1
ATOM 628 C C . ILE A 1 81 ? 7.465 -11.303 -8.136 1.00 94.06 81 ILE A C 1
ATOM 630 O O . ILE A 1 81 ? 6.525 -11.858 -8.697 1.00 94.06 81 ILE A O 1
ATOM 634 N N . PRO A 1 82 ? 8.217 -10.402 -8.808 1.00 90.75 82 PRO A N 1
ATOM 635 C CA . PRO A 1 82 ? 7.912 -9.946 -10.175 1.00 90.75 82 PRO A CA 1
ATOM 636 C C . PRO A 1 82 ? 7.885 -11.025 -11.270 1.00 90.75 82 PRO A C 1
ATOM 638 O O . PRO A 1 82 ? 7.494 -10.744 -12.398 1.00 90.75 82 PRO A O 1
ATOM 641 N N . ARG A 1 83 ? 8.349 -12.246 -10.972 1.00 90.06 83 ARG A N 1
ATOM 642 C CA . ARG A 1 83 ? 8.280 -13.409 -11.877 1.00 90.06 83 ARG A CA 1
ATOM 643 C C . ARG A 1 83 ? 7.017 -14.256 -11.690 1.00 90.06 83 ARG A C 1
ATOM 645 O O . ARG A 1 83 ? 6.806 -15.185 -12.465 1.00 90.06 83 ARG A O 1
ATOM 652 N N . SER A 1 84 ? 6.209 -13.970 -10.672 1.00 92.19 84 SER A N 1
ATOM 653 C CA . SER A 1 84 ? 4.902 -14.590 -10.484 1.00 92.19 84 SER A CA 1
ATOM 654 C C . SER A 1 84 ? 3.939 -14.106 -11.566 1.00 92.19 84 SER A C 1
ATOM 656 O O . SER A 1 84 ? 3.849 -12.910 -11.838 1.00 92.19 84 SER A O 1
ATOM 658 N N . GLY A 1 85 ? 3.153 -15.023 -12.136 1.00 90.62 85 GLY A N 1
ATOM 659 C CA . GLY A 1 85 ? 2.048 -14.672 -13.038 1.00 90.62 85 GLY A CA 1
ATOM 660 C C . GLY A 1 85 ? 0.888 -13.938 -12.349 1.00 90.62 85 GLY A C 1
ATOM 661 O O . GLY A 1 85 ? -0.046 -13.519 -13.025 1.00 90.62 85 GLY A O 1
ATOM 662 N N . ARG A 1 86 ? 0.937 -13.793 -11.017 1.00 93.88 86 ARG A N 1
ATOM 663 C CA . ARG A 1 86 ? -0.048 -13.094 -10.175 1.00 93.88 86 ARG A CA 1
ATOM 664 C C . ARG A 1 86 ? 0.464 -11.748 -9.647 1.00 93.88 86 ARG A C 1
ATOM 666 O O . ARG A 1 86 ? -0.246 -11.097 -8.891 1.00 93.88 86 ARG A O 1
ATOM 673 N N . TYR A 1 87 ? 1.679 -11.341 -10.021 1.00 95.69 87 TYR A N 1
ATOM 674 C CA . TYR A 1 87 ? 2.311 -10.129 -9.506 1.00 95.69 87 TYR A CA 1
ATOM 675 C C . TYR A 1 87 ? 1.555 -8.859 -9.923 1.00 95.69 87 TYR A C 1
ATOM 677 O O . TYR A 1 87 ? 1.337 -8.621 -11.113 1.00 95.69 87 TYR A O 1
ATOM 685 N N . ILE A 1 88 ? 1.208 -8.018 -8.946 1.00 96.50 88 ILE A N 1
ATOM 686 C CA . ILE A 1 88 ? 0.561 -6.718 -9.149 1.00 96.50 88 ILE A CA 1
ATOM 687 C C . ILE A 1 88 ? 1.430 -5.652 -8.456 1.00 96.50 88 ILE A C 1
ATOM 689 O O . ILE A 1 88 ? 1.438 -5.574 -7.225 1.00 96.50 88 ILE A O 1
ATOM 693 N N . PRO A 1 89 ? 2.180 -4.828 -9.213 1.00 95.69 89 PRO A N 1
ATOM 694 C CA . PRO A 1 89 ? 3.182 -3.920 -8.658 1.00 95.69 89 PRO A CA 1
ATOM 695 C C . PRO A 1 89 ? 2.554 -2.784 -7.825 1.00 95.69 89 PRO A C 1
ATOM 697 O O . PRO A 1 89 ? 1.853 -1.939 -8.383 1.00 95.69 89 PRO A O 1
ATOM 700 N N . PRO A 1 90 ? 2.854 -2.684 -6.516 1.00 97.00 90 PRO A N 1
ATOM 701 C CA . PRO A 1 90 ? 2.276 -1.692 -5.598 1.00 97.00 90 PRO A CA 1
ATOM 702 C C . PRO A 1 90 ? 2.870 -0.274 -5.728 1.00 97.00 90 PRO A C 1
ATOM 704 O O . PRO A 1 90 ? 2.882 0.466 -4.750 1.00 97.00 90 PRO A O 1
ATOM 707 N N . TYR A 1 91 ? 3.384 0.122 -6.897 1.00 97.38 91 TYR A N 1
ATOM 708 C CA . TYR A 1 91 ? 4.149 1.365 -7.086 1.00 97.38 91 TYR A CA 1
ATOM 709 C C . TYR A 1 91 ? 3.393 2.396 -7.932 1.00 97.38 91 TYR A C 1
ATOM 711 O O . TYR A 1 91 ? 2.940 2.067 -9.034 1.00 97.38 91 TYR A O 1
ATOM 719 N N . ARG A 1 92 ? 3.340 3.662 -7.490 1.00 97.19 92 ARG A N 1
ATOM 720 C CA . ARG A 1 92 ? 2.659 4.761 -8.209 1.00 97.19 92 ARG A CA 1
ATOM 721 C C . ARG A 1 92 ? 3.130 4.893 -9.656 1.00 97.19 92 ARG A C 1
ATOM 723 O O . ARG A 1 92 ? 2.308 4.866 -10.569 1.00 97.19 92 ARG A O 1
ATOM 730 N N . HIS A 1 93 ? 4.438 5.000 -9.891 1.00 96.00 93 HIS A N 1
ATOM 731 C CA . HIS A 1 93 ? 5.012 5.181 -11.228 1.00 96.00 93 HIS A CA 1
ATOM 732 C C . HIS A 1 93 ? 4.698 4.016 -12.176 1.00 96.00 93 HIS A C 1
ATOM 734 O O . HIS A 1 93 ? 4.558 4.223 -13.382 1.00 96.00 93 HIS A O 1
ATOM 740 N N . VAL A 1 94 ? 4.547 2.800 -11.641 1.00 96.69 94 VAL A N 1
ATOM 741 C CA . VAL A 1 94 ? 4.161 1.624 -12.427 1.00 96.69 94 VAL A CA 1
ATOM 742 C C . VAL A 1 94 ? 2.667 1.645 -12.732 1.00 96.69 94 VAL A C 1
ATOM 744 O O . VAL A 1 94 ? 2.278 1.477 -13.885 1.00 96.69 94 VAL A O 1
ATOM 747 N N . MET A 1 95 ? 1.832 1.907 -11.726 1.00 96.94 95 MET A N 1
ATOM 748 C CA . MET A 1 95 ? 0.372 1.910 -11.850 1.00 96.94 95 MET A CA 1
ATOM 749 C C . MET A 1 95 ? -0.168 3.047 -12.727 1.00 96.94 95 MET A C 1
ATOM 751 O O . MET A 1 95 ? -1.150 2.846 -13.445 1.00 96.94 95 MET A O 1
ATOM 755 N N . LEU A 1 96 ? 0.498 4.205 -12.746 1.00 94.88 96 LEU A N 1
ATOM 756 C CA . LEU A 1 96 ? 0.208 5.294 -13.688 1.00 94.88 96 LEU A CA 1
ATOM 757 C C . LEU A 1 96 ? 0.578 4.934 -15.138 1.00 94.88 96 LEU A C 1
ATOM 759 O O . LEU A 1 96 ? -0.075 5.395 -16.071 1.00 94.88 96 LEU A O 1
ATOM 763 N N . GLY A 1 97 ? 1.595 4.090 -15.340 1.00 94.12 97 GLY A N 1
ATOM 764 C CA . GLY A 1 97 ? 1.986 3.573 -16.656 1.00 94.12 97 GLY A CA 1
ATOM 765 C C . GLY A 1 97 ? 1.283 2.274 -17.076 1.00 94.12 97 GLY A C 1
ATOM 766 O O . GLY A 1 97 ? 1.504 1.806 -18.197 1.00 94.12 97 GLY A O 1
ATOM 767 N N . ALA A 1 98 ? 0.467 1.682 -16.198 1.00 95.06 98 ALA A N 1
ATOM 768 C CA . ALA A 1 98 ? -0.201 0.404 -16.421 1.00 95.06 98 ALA A CA 1
ATOM 769 C C . ALA A 1 98 ? -1.309 0.505 -17.480 1.00 95.06 98 ALA A C 1
ATOM 771 O O . ALA A 1 98 ? -1.985 1.529 -17.606 1.00 95.06 98 ALA A O 1
ATOM 772 N N . ARG A 1 99 ? -1.510 -0.575 -18.243 1.00 94.50 99 ARG A N 1
ATOM 773 C CA . ARG A 1 99 ? -2.492 -0.645 -19.335 1.00 94.50 99 ARG A CA 1
ATOM 774 C C . ARG A 1 99 ? -3.270 -1.954 -19.275 1.00 94.50 99 ARG A C 1
ATOM 776 O O . ARG A 1 99 ? -2.663 -3.022 -19.308 1.00 94.50 99 ARG A O 1
ATOM 783 N N . GLU A 1 100 ? -4.598 -1.871 -19.262 1.00 93.12 100 GLU A N 1
ATOM 784 C CA . GLU A 1 100 ? -5.452 -3.032 -19.523 1.00 93.12 100 GLU A CA 1
ATOM 785 C C . GLU A 1 100 ? -5.356 -3.374 -21.017 1.00 93.12 100 GLU A C 1
ATOM 787 O O . GLU A 1 100 ? -5.604 -2.534 -21.888 1.00 93.12 100 GLU A O 1
ATOM 792 N N . LEU A 1 101 ? -4.939 -4.599 -21.318 1.00 90.31 101 LEU A N 1
ATOM 793 C CA . LEU A 1 101 ? -5.022 -5.211 -22.640 1.00 90.31 101 LEU A CA 1
ATOM 794 C C . LEU A 1 101 ? -6.124 -6.279 -22.586 1.00 90.31 101 LEU A C 1
ATOM 796 O O . LEU A 1 101 ? -6.595 -6.628 -21.508 1.00 90.31 101 LEU A O 1
ATOM 800 N N . ARG A 1 102 ? -6.561 -6.789 -23.747 1.00 89.25 102 ARG A N 1
ATOM 801 C CA . ARG A 1 102 ? -7.790 -7.608 -23.865 1.00 89.25 102 ARG A CA 1
ATOM 802 C C . ARG A 1 102 ? -7.918 -8.723 -22.821 1.00 89.25 102 ARG A C 1
ATOM 804 O O . ARG A 1 102 ? -8.995 -8.886 -22.262 1.00 89.25 102 ARG A O 1
ATOM 811 N N . ASP A 1 103 ? -6.822 -9.438 -22.571 1.00 86.38 103 ASP A N 1
ATOM 812 C CA . ASP A 1 103 ? -6.809 -10.646 -21.742 1.00 86.38 103 ASP A CA 1
ATOM 813 C C . ASP A 1 103 ? -5.897 -10.525 -20.502 1.00 86.38 103 ASP A C 1
ATOM 815 O O . ASP A 1 103 ? -5.833 -11.451 -19.695 1.00 86.38 103 ASP A O 1
ATOM 819 N N . TYR A 1 104 ? -5.154 -9.420 -20.347 1.00 87.25 104 TYR A N 1
ATOM 820 C CA . TYR A 1 104 ? -4.177 -9.240 -19.264 1.00 87.25 104 TYR A CA 1
ATOM 821 C C . TYR A 1 104 ? -3.816 -7.770 -19.017 1.00 87.25 104 TYR A C 1
ATOM 823 O O . TYR A 1 104 ? -3.970 -6.911 -19.885 1.00 87.25 104 TYR A O 1
ATOM 831 N N . TRP A 1 105 ? -3.264 -7.485 -17.838 1.00 92.25 105 TRP A N 1
ATOM 832 C CA . TRP A 1 105 ? -2.694 -6.179 -17.512 1.00 92.25 105 TRP A CA 1
ATOM 833 C C . TRP A 1 105 ? -1.208 -6.117 -17.863 1.00 92.25 105 TRP A C 1
ATOM 835 O O . TRP A 1 105 ? -0.420 -6.965 -17.446 1.00 92.25 105 TRP A O 1
ATOM 845 N N . TYR A 1 106 ? -0.817 -5.090 -18.615 1.00 93.38 106 TYR A N 1
ATOM 846 C CA . TYR A 1 106 ? 0.582 -4.738 -18.819 1.00 93.38 106 TYR A CA 1
ATOM 847 C C . TYR A 1 106 ? 1.020 -3.722 -17.764 1.00 93.38 106 TYR A C 1
ATOM 849 O O . TYR A 1 106 ? 0.455 -2.628 -17.669 1.00 93.38 106 TYR A O 1
ATOM 857 N N . PHE A 1 107 ? 2.082 -4.058 -17.036 1.00 95.19 107 PHE A N 1
ATOM 858 C CA . PHE A 1 107 ? 2.775 -3.151 -16.129 1.00 95.19 107 PHE A CA 1
ATOM 859 C C . PHE A 1 107 ? 4.172 -2.837 -16.687 1.00 95.19 107 PHE A C 1
ATOM 861 O O . PHE A 1 107 ? 4.891 -3.768 -17.064 1.00 95.19 107 PHE A O 1
ATOM 868 N N . PRO A 1 108 ? 4.599 -1.562 -16.746 1.00 93.56 108 PRO A N 1
ATOM 869 C CA . PRO A 1 108 ? 5.992 -1.244 -17.038 1.00 93.56 108 PRO A CA 1
ATOM 870 C C . PRO A 1 108 ? 6.911 -1.758 -15.911 1.00 93.56 108 PRO A C 1
ATOM 872 O O . PRO A 1 108 ? 6.471 -1.895 -14.769 1.00 93.56 108 PRO A O 1
ATOM 875 N N . PRO A 1 109 ? 8.197 -2.038 -16.191 1.00 89.69 109 PRO A N 1
ATOM 876 C CA . PRO A 1 109 ? 9.121 -2.514 -15.167 1.00 89.69 109 PRO A CA 1
ATOM 877 C C . PRO A 1 109 ? 9.312 -1.454 -14.062 1.00 89.69 109 PRO A C 1
ATOM 879 O O . PRO A 1 109 ? 9.554 -0.289 -14.403 1.00 89.69 109 PRO A O 1
ATOM 882 N N . PRO A 1 110 ? 9.260 -1.835 -12.767 1.00 89.19 110 PRO A N 1
ATOM 883 C CA . PRO A 1 110 ? 9.598 -0.936 -11.668 1.00 89.19 110 PRO A CA 1
ATOM 884 C C . PRO A 1 110 ? 11.011 -0.372 -11.839 1.00 89.19 110 PRO A C 1
ATOM 886 O O . PRO A 1 110 ? 11.948 -1.110 -12.158 1.00 89.19 110 PRO A O 1
ATOM 889 N N . ARG A 1 111 ? 11.173 0.935 -11.630 1.00 89.62 111 ARG A N 1
ATOM 890 C CA . ARG A 1 111 ? 12.462 1.628 -11.732 1.00 89.62 111 ARG A CA 1
ATOM 891 C C . ARG A 1 111 ? 12.953 2.030 -10.352 1.00 89.62 111 ARG A C 1
ATOM 893 O O . ARG A 1 111 ? 12.171 2.492 -9.533 1.00 89.62 111 ARG A O 1
ATOM 900 N N . TYR A 1 112 ? 14.260 1.921 -10.127 1.00 87.38 112 TYR A N 1
ATOM 901 C CA . TYR A 1 112 ? 14.883 2.289 -8.850 1.00 87.38 112 TYR A CA 1
ATOM 902 C C . TYR A 1 112 ? 14.700 3.768 -8.482 1.00 87.38 112 TYR A C 1
ATOM 904 O O . TYR A 1 112 ? 14.656 4.081 -7.303 1.00 87.38 112 TYR A O 1
ATOM 912 N N . ASN A 1 113 ? 14.534 4.645 -9.481 1.00 87.25 113 ASN A N 1
ATOM 913 C CA . ASN A 1 113 ? 14.228 6.066 -9.297 1.00 87.25 113 ASN A CA 1
ATOM 914 C C . ASN A 1 113 ? 12.715 6.373 -9.191 1.00 87.25 113 ASN A C 1
ATOM 916 O O . ASN A 1 113 ? 12.266 7.513 -9.342 1.00 87.25 113 ASN A O 1
ATOM 920 N N . GLY A 1 114 ? 11.893 5.335 -9.019 1.00 88.75 114 GLY A N 1
ATOM 921 C CA . GLY A 1 114 ? 10.465 5.467 -8.778 1.00 88.75 114 GLY A CA 1
ATOM 922 C C . GLY A 1 114 ? 10.223 6.118 -7.422 1.00 88.75 114 GLY A C 1
ATOM 923 O O . GLY A 1 114 ? 10.558 5.550 -6.386 1.00 88.75 114 GLY A O 1
ATOM 924 N N . GLY A 1 115 ? 9.647 7.318 -7.429 1.00 89.75 115 GLY A N 1
ATOM 925 C CA . GLY A 1 115 ? 9.397 8.069 -6.205 1.00 89.75 115 GLY A CA 1
ATOM 926 C C . GLY A 1 115 ? 10.561 8.924 -5.700 1.00 89.75 115 GLY A C 1
ATOM 927 O O . GLY A 1 115 ? 10.473 9.368 -4.565 1.00 89.75 115 GLY A O 1
ATOM 928 N N . ASP A 1 116 ? 11.597 9.227 -6.495 1.00 92.19 116 ASP A N 1
ATOM 929 C CA . ASP A 1 116 ? 12.665 10.173 -6.090 1.00 92.19 116 ASP A CA 1
ATOM 930 C C . ASP A 1 116 ? 12.109 11.514 -5.565 1.00 92.19 116 ASP A C 1
ATOM 932 O O . ASP A 1 116 ? 12.639 12.093 -4.621 1.00 92.19 116 ASP A O 1
ATOM 936 N N . GLY A 1 117 ? 10.985 11.981 -6.124 1.00 92.00 117 GLY A N 1
ATOM 937 C CA . GLY A 1 117 ? 10.285 13.184 -5.662 1.00 92.00 117 GLY A CA 1
ATOM 938 C C . GLY A 1 117 ? 9.698 13.101 -4.244 1.00 92.00 117 GLY A C 1
ATOM 939 O O . GLY A 1 117 ? 9.294 14.128 -3.718 1.00 92.00 117 GLY A O 1
ATOM 940 N N . LEU A 1 118 ? 9.658 11.919 -3.615 1.00 95.94 118 LEU A N 1
ATOM 941 C CA . LEU A 1 118 ? 9.196 11.715 -2.233 1.00 95.94 118 LEU A CA 1
ATOM 942 C C . LEU A 1 118 ? 10.300 11.930 -1.189 1.00 95.94 118 LEU A C 1
ATOM 944 O O . LEU A 1 118 ? 9.985 12.002 -0.004 1.00 95.94 118 LEU A O 1
ATOM 948 N N . VAL A 1 119 ? 11.575 12.028 -1.593 1.00 95.31 119 VAL A N 1
ATOM 949 C CA . VAL A 1 119 ? 12.706 12.164 -0.653 1.00 95.31 119 VAL A CA 1
ATOM 950 C C . VAL A 1 119 ? 12.516 13.373 0.262 1.00 95.31 119 VAL A C 1
ATOM 952 O O . VAL A 1 119 ? 12.537 13.213 1.479 1.00 95.31 119 VAL A O 1
ATOM 955 N N . SER A 1 120 ? 12.229 14.549 -0.302 1.00 95.62 120 SER A N 1
ATOM 956 C CA . SER A 1 120 ? 12.014 15.777 0.474 1.00 95.62 120 SER A CA 1
ATOM 957 C C . SER A 1 120 ? 10.827 15.668 1.435 1.00 95.62 120 SER A C 1
ATOM 959 O O . SER A 1 120 ? 10.950 16.072 2.586 1.00 95.62 120 SER A O 1
ATOM 961 N N . TRP A 1 121 ? 9.711 15.071 1.001 1.00 97.19 121 TRP A N 1
ATOM 962 C CA . TRP A 1 121 ? 8.526 14.842 1.838 1.00 97.19 121 TRP A CA 1
ATOM 963 C C . TRP A 1 121 ? 8.832 13.945 3.038 1.00 97.19 121 TRP A C 1
ATOM 965 O O . TRP A 1 121 ? 8.406 14.222 4.159 1.00 97.19 121 TRP A O 1
ATOM 975 N N . TYR A 1 122 ? 9.586 12.870 2.809 1.00 97.12 122 TYR A N 1
ATOM 976 C CA . TYR A 1 122 ? 10.006 11.946 3.857 1.00 97.12 122 TYR A CA 1
ATOM 977 C C . TYR A 1 122 ? 10.990 12.619 4.828 1.00 97.12 122 TYR A C 1
ATOM 979 O O . TYR A 1 122 ? 10.828 12.506 6.045 1.00 97.12 122 TYR A O 1
ATOM 987 N N . GLU A 1 123 ? 11.952 13.388 4.314 1.00 96.56 123 GLU A N 1
ATOM 988 C CA . GLU A 1 123 ? 12.906 14.160 5.118 1.00 96.56 123 GLU A CA 1
ATOM 989 C C . GLU A 1 123 ? 12.230 15.230 5.990 1.00 96.56 123 GLU A C 1
ATOM 991 O O . GLU A 1 123 ? 12.630 15.382 7.145 1.00 96.56 123 GLU A O 1
ATOM 996 N N . THR A 1 124 ? 11.171 15.903 5.508 1.00 94.94 124 THR A N 1
ATOM 997 C CA . THR A 1 124 ? 10.432 16.955 6.245 1.00 94.94 124 THR A CA 1
ATOM 998 C C . THR A 1 124 ? 10.008 16.532 7.655 1.00 94.94 124 THR A C 1
ATOM 1000 O O . THR A 1 124 ? 10.050 17.350 8.571 1.00 94.94 124 THR A O 1
ATOM 1003 N N . ILE A 1 125 ? 9.632 15.263 7.852 1.00 93.94 125 ILE A N 1
ATOM 1004 C CA . ILE A 1 125 ? 9.208 14.724 9.160 1.00 93.94 125 ILE A CA 1
ATOM 1005 C C . ILE A 1 125 ? 10.159 13.647 9.710 1.00 93.94 125 ILE A C 1
ATOM 1007 O O . ILE 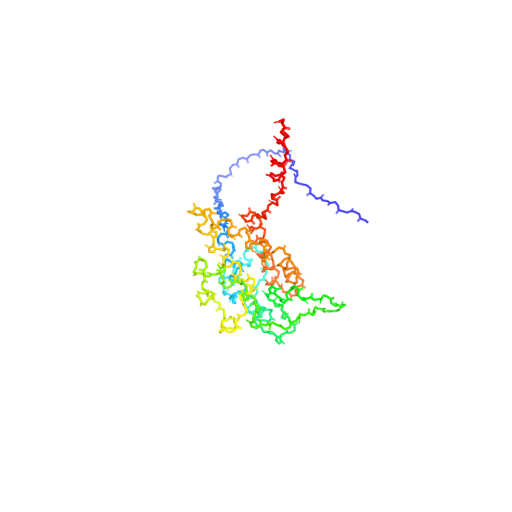A 1 125 ? 9.827 12.956 10.674 1.00 93.94 125 ILE A O 1
ATOM 1011 N N . GLY A 1 126 ? 11.330 13.460 9.090 1.00 95.62 126 GLY A N 1
ATOM 1012 C CA . GLY A 1 126 ? 12.279 12.401 9.448 1.00 95.62 126 GLY A CA 1
ATOM 1013 C C . GLY A 1 126 ? 11.743 10.976 9.239 1.00 95.62 126 GLY A C 1
ATOM 1014 O O . GLY A 1 126 ? 12.134 10.055 9.962 1.00 95.62 126 GLY A O 1
ATOM 1015 N N . PHE A 1 127 ? 10.833 10.780 8.280 1.00 96.69 127 PHE A N 1
ATOM 1016 C CA . PHE A 1 127 ? 10.275 9.474 7.941 1.00 96.69 127 PHE A CA 1
ATOM 1017 C C . PHE A 1 127 ? 11.300 8.629 7.178 1.00 96.69 127 PHE A C 1
ATOM 1019 O O . PHE A 1 127 ? 11.635 8.889 6.027 1.00 96.69 127 PHE A O 1
ATOM 1026 N N . ASP A 1 128 ? 11.787 7.575 7.824 1.00 94.31 128 ASP A N 1
ATOM 1027 C CA . ASP A 1 128 ? 12.791 6.678 7.265 1.00 94.31 128 ASP A CA 1
ATOM 1028 C C . ASP A 1 128 ? 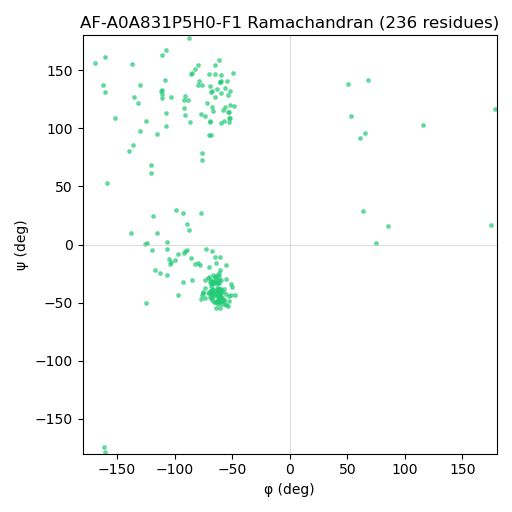12.152 5.334 6.893 1.00 94.31 128 ASP A C 1
ATOM 1030 O O . ASP A 1 128 ? 11.930 4.463 7.741 1.00 94.31 128 ASP A O 1
ATOM 1034 N N . VAL A 1 129 ? 11.903 5.146 5.594 1.00 93.50 129 VAL A N 1
ATOM 1035 C CA . VAL A 1 129 ? 11.383 3.897 5.015 1.00 93.50 129 VAL A CA 1
ATOM 1036 C C . VAL A 1 129 ? 12.223 2.656 5.348 1.00 93.50 129 VAL A C 1
ATOM 1038 O O . VAL A 1 129 ? 11.742 1.547 5.146 1.00 93.50 129 VAL A O 1
ATOM 1041 N N . SER A 1 130 ? 13.482 2.782 5.793 1.00 92.06 130 SER A N 1
ATOM 1042 C CA . SER A 1 130 ? 14.313 1.626 6.187 1.00 92.06 130 SER A CA 1
ATOM 1043 C C . SER A 1 130 ? 14.001 1.106 7.592 1.00 92.06 130 SER A C 1
ATOM 1045 O O . SER A 1 130 ? 14.362 -0.021 7.919 1.00 92.06 130 SER A O 1
ATOM 1047 N N . ARG A 1 131 ? 13.292 1.902 8.403 1.00 93.38 131 ARG A N 1
ATOM 1048 C CA . ARG A 1 131 ? 12.845 1.544 9.760 1.00 93.38 131 ARG A CA 1
ATOM 1049 C C . ARG A 1 131 ? 11.459 0.909 9.784 1.00 93.38 131 ARG A C 1
ATOM 1051 O O . ARG A 1 131 ? 11.000 0.487 10.845 1.00 93.38 131 ARG A O 1
ATOM 1058 N N . LEU A 1 132 ? 10.777 0.857 8.641 1.00 95.06 132 LEU A N 1
ATOM 1059 C CA . LEU A 1 132 ? 9.522 0.130 8.512 1.00 95.06 132 LEU A CA 1
ATOM 1060 C C . LEU A 1 132 ? 9.796 -1.368 8.649 1.00 95.06 132 LEU A C 1
ATOM 1062 O O . LEU A 1 132 ? 10.677 -1.910 7.986 1.00 95.06 132 LEU A O 1
ATOM 1066 N N . ASN A 1 133 ? 9.006 -2.046 9.481 1.00 94.56 133 ASN A N 1
ATOM 1067 C CA . ASN A 1 133 ? 8.985 -3.501 9.484 1.00 94.56 133 ASN A CA 1
ATOM 1068 C C . ASN A 1 133 ? 8.342 -3.966 8.167 1.00 94.56 133 ASN A C 1
ATOM 1070 O O . ASN A 1 133 ? 7.131 -3.815 7.984 1.00 94.56 133 ASN A O 1
ATOM 1074 N N . ALA A 1 134 ? 9.158 -4.472 7.250 1.00 96.00 134 ALA A N 1
ATOM 1075 C CA . ALA A 1 134 ? 8.756 -4.984 5.950 1.00 96.00 134 ALA A CA 1
ATOM 1076 C C . ALA A 1 134 ? 9.503 -6.293 5.660 1.00 96.00 134 ALA A C 1
ATOM 1078 O O . ALA A 1 134 ? 10.583 -6.532 6.202 1.00 96.00 134 ALA A O 1
ATOM 1079 N N . ASP A 1 135 ? 8.927 -7.142 4.812 1.00 96.38 135 ASP A N 1
ATOM 1080 C CA . ASP A 1 135 ? 9.559 -8.378 4.363 1.00 96.38 135 ASP A CA 1
ATOM 1081 C C . ASP A 1 135 ? 10.888 -8.087 3.655 1.00 96.38 135 ASP A C 1
ATOM 1083 O O . ASP A 1 135 ? 11.030 -7.086 2.947 1.00 96.38 135 ASP A O 1
ATOM 1087 N N . VAL A 1 136 ? 11.859 -8.987 3.820 1.00 93.06 136 VAL A N 1
ATOM 1088 C CA . VAL A 1 136 ? 13.212 -8.833 3.274 1.00 93.06 136 VAL A CA 1
ATOM 1089 C C . VAL A 1 136 ? 13.223 -8.611 1.756 1.00 93.06 136 VAL A C 1
ATOM 1091 O O . VAL A 1 136 ? 14.089 -7.898 1.252 1.00 93.06 136 VAL A O 1
ATOM 1094 N N . LEU A 1 137 ? 12.239 -9.148 1.024 1.00 92.06 137 LEU A N 1
ATOM 1095 C CA . LEU A 1 137 ? 12.096 -8.953 -0.425 1.00 92.06 137 LEU A CA 1
ATOM 1096 C C . LEU A 1 137 ? 11.689 -7.523 -0.820 1.00 92.06 137 LEU A C 1
ATOM 1098 O O . LEU A 1 137 ? 11.890 -7.126 -1.967 1.00 92.06 137 LEU A O 1
ATOM 1102 N N . LEU A 1 138 ? 11.141 -6.747 0.118 1.00 90.69 138 LEU A N 1
ATOM 1103 C CA . LEU A 1 138 ? 10.783 -5.336 -0.047 1.00 90.69 138 LEU A CA 1
ATOM 1104 C C . LEU A 1 138 ? 11.847 -4.398 0.558 1.00 90.69 138 LEU A C 1
ATOM 1106 O O . LEU A 1 138 ? 11.854 -3.200 0.275 1.00 90.69 138 LEU A O 1
ATOM 1110 N N . THR A 1 139 ? 12.783 -4.916 1.361 1.00 85.75 139 THR A N 1
ATOM 1111 C CA . THR A 1 139 ? 13.899 -4.136 1.915 1.00 85.75 139 THR A CA 1
ATOM 1112 C C . THR A 1 139 ? 15.134 -4.200 1.013 1.00 85.75 139 THR A C 1
ATOM 1114 O O . THR A 1 139 ? 15.749 -5.248 0.838 1.00 85.75 139 THR A O 1
ATOM 1117 N N . GLY A 1 140 ? 15.562 -3.058 0.476 1.00 82.94 140 GLY A N 1
ATOM 1118 C CA . GLY A 1 140 ? 16.794 -2.955 -0.310 1.00 82.94 140 GLY A CA 1
ATOM 1119 C C . GLY A 1 140 ? 17.183 -1.501 -0.587 1.00 82.94 140 GLY A C 1
ATOM 1120 O O . GLY A 1 140 ? 16.309 -0.634 -0.550 1.00 82.94 140 GLY A O 1
ATOM 1121 N N . PRO A 1 141 ? 18.467 -1.196 -0.850 1.00 79.19 141 PRO A N 1
ATOM 1122 C CA . PRO A 1 141 ? 18.941 0.183 -1.014 1.00 79.19 141 PRO A CA 1
ATOM 1123 C C . PRO A 1 141 ? 18.326 0.886 -2.231 1.00 79.19 141 PRO A C 1
ATOM 1125 O O . PRO A 1 141 ? 18.027 2.068 -2.156 1.00 79.19 141 PRO A O 1
ATOM 1128 N N . ASN A 1 142 ? 18.059 0.143 -3.310 1.00 82.12 142 ASN A N 1
ATOM 1129 C CA . ASN A 1 142 ? 17.506 0.667 -4.563 1.00 82.12 142 ASN A CA 1
ATOM 1130 C C . ASN A 1 142 ? 15.982 0.450 -4.671 1.00 82.12 142 ASN A C 1
ATOM 1132 O O . ASN A 1 142 ? 15.470 0.208 -5.762 1.00 82.12 142 ASN A O 1
ATOM 1136 N N . ARG A 1 143 ? 15.250 0.421 -3.551 1.00 88.50 143 ARG A N 1
ATOM 1137 C CA . ARG A 1 143 ? 13.791 0.222 -3.582 1.00 88.50 143 ARG A CA 1
ATOM 1138 C C . ARG A 1 143 ? 13.078 1.514 -4.015 1.00 88.50 143 ARG A C 1
ATOM 1140 O O . ARG A 1 143 ? 13.444 2.569 -3.499 1.00 88.50 143 ARG A O 1
ATOM 1147 N N . PRO A 1 144 ? 12.058 1.453 -4.892 1.00 93.56 144 PRO A N 1
ATOM 1148 C CA . PRO A 1 144 ? 11.248 2.626 -5.202 1.00 93.56 144 PRO A CA 1
ATOM 1149 C C . PRO A 1 144 ? 10.546 3.142 -3.939 1.00 93.56 144 PRO A C 1
ATOM 1151 O O . PRO A 1 144 ? 10.052 2.356 -3.126 1.00 93.56 144 PRO A O 1
ATOM 1154 N N . LEU A 1 145 ? 10.490 4.461 -3.776 1.00 95.50 145 LEU A N 1
ATOM 1155 C CA . LEU A 1 145 ? 9.913 5.119 -2.601 1.00 95.50 145 LEU A CA 1
ATOM 1156 C C . LEU A 1 145 ? 8.386 5.253 -2.679 1.00 95.50 145 LEU A C 1
ATOM 1158 O O . LEU A 1 145 ? 7.739 5.458 -1.652 1.00 95.50 145 LEU A O 1
ATOM 1162 N N . ASP A 1 146 ? 7.809 5.098 -3.873 1.00 96.94 146 ASP A N 1
ATOM 1163 C CA . ASP A 1 146 ? 6.389 5.305 -4.180 1.00 96.94 146 ASP A CA 1
ATOM 1164 C C . ASP A 1 146 ? 5.517 4.038 -4.075 1.00 96.94 146 ASP A C 1
ATOM 1166 O O . ASP A 1 146 ? 4.478 3.915 -4.733 1.00 96.94 146 ASP A O 1
ATOM 1170 N N . HIS A 1 147 ? 5.944 3.097 -3.233 1.00 97.38 147 HIS A N 1
ATOM 1171 C CA . HIS A 1 147 ? 5.185 1.910 -2.846 1.00 97.38 147 HIS A CA 1
ATOM 1172 C C . HIS A 1 147 ? 3.973 2.303 -1.982 1.00 97.38 147 HIS A C 1
ATOM 1174 O O . HIS A 1 147 ? 4.143 2.999 -0.981 1.00 97.38 147 HIS A O 1
ATOM 1180 N N . LEU A 1 148 ? 2.766 1.808 -2.283 1.00 98.44 148 LEU A N 1
ATOM 1181 C CA . LEU A 1 148 ? 1.525 2.191 -1.584 1.00 98.44 148 LEU A CA 1
ATOM 1182 C C . LEU A 1 148 ? 1.635 2.026 -0.060 1.00 98.44 148 LEU A C 1
ATOM 1184 O O . LEU A 1 148 ? 1.287 2.932 0.691 1.00 98.44 148 LEU A O 1
ATOM 1188 N N . GLY A 1 149 ? 2.207 0.909 0.401 1.00 98.31 149 GLY A N 1
ATOM 1189 C CA . GLY A 1 149 ? 2.472 0.680 1.826 1.00 98.31 149 GLY A CA 1
ATOM 1190 C C . GLY A 1 149 ? 3.398 1.718 2.486 1.00 98.31 149 GLY A C 1
ATOM 1191 O O . GLY A 1 149 ? 3.213 2.016 3.662 1.00 98.31 149 GLY A O 1
ATOM 1192 N N . TYR A 1 150 ? 4.351 2.317 1.758 1.00 98.19 150 TYR A N 1
ATOM 1193 C CA . TYR A 1 150 ? 5.193 3.400 2.292 1.00 98.19 150 TYR A CA 1
ATOM 1194 C C . TYR A 1 150 ? 4.421 4.718 2.370 1.00 98.19 150 TYR A C 1
ATOM 1196 O O . TYR A 1 150 ? 4.498 5.390 3.393 1.00 98.19 150 TYR A O 1
ATOM 1204 N N . LEU A 1 151 ? 3.615 5.041 1.352 1.00 98.50 151 LEU A N 1
ATOM 1205 C CA . LEU A 1 151 ? 2.766 6.239 1.341 1.00 98.50 151 LEU A CA 1
ATOM 1206 C C . LEU A 1 151 ? 1.726 6.208 2.479 1.00 98.50 151 LEU A C 1
ATOM 1208 O O . LEU A 1 151 ? 1.527 7.203 3.171 1.00 98.50 151 LEU A O 1
ATOM 1212 N N . LEU A 1 152 ? 1.108 5.047 2.726 1.00 98.69 152 LEU A N 1
ATOM 1213 C CA . LEU A 1 152 ? 0.170 4.846 3.838 1.00 98.69 152 LEU A CA 1
ATOM 1214 C C . LEU A 1 152 ? 0.874 4.904 5.208 1.00 98.69 152 LEU A C 1
ATOM 1216 O O . LEU A 1 152 ? 0.344 5.497 6.146 1.00 98.69 152 LEU A O 1
ATOM 1220 N N . ALA A 1 153 ? 2.085 4.350 5.335 1.00 98.50 153 ALA A N 1
ATOM 1221 C CA . ALA A 1 153 ? 2.883 4.458 6.561 1.00 98.50 153 ALA A CA 1
ATOM 1222 C C . ALA A 1 153 ? 3.380 5.894 6.830 1.00 98.50 153 ALA A C 1
ATOM 1224 O O . ALA A 1 153 ? 3.456 6.311 7.990 1.00 98.50 153 ALA A O 1
ATOM 1225 N N . PHE A 1 154 ? 3.672 6.661 5.776 1.00 98.38 154 PHE A N 1
ATOM 1226 C CA . PHE A 1 154 ? 3.981 8.087 5.861 1.00 98.38 154 PHE A CA 1
ATOM 1227 C C . PHE A 1 154 ? 2.768 8.869 6.375 1.00 98.38 154 PHE A C 1
ATOM 1229 O O . PHE A 1 154 ? 2.866 9.510 7.418 1.00 98.38 154 PHE A O 1
ATOM 1236 N N . LEU A 1 155 ? 1.599 8.731 5.739 1.00 97.94 155 LEU A N 1
ATOM 1237 C CA . LEU A 1 155 ? 0.375 9.412 6.183 1.00 97.94 155 LEU A CA 1
ATOM 1238 C C . LEU A 1 155 ? -0.082 8.980 7.585 1.00 97.94 155 LEU A C 1
ATOM 1240 O O . LEU A 1 155 ? -0.563 9.813 8.345 1.00 97.94 155 LEU A O 1
ATOM 1244 N N . SER A 1 156 ? 0.139 7.722 7.981 1.00 97.62 156 SER A N 1
ATOM 1245 C CA . SER A 1 156 ? -0.040 7.270 9.371 1.00 97.62 156 SER A CA 1
ATOM 1246 C C . SER A 1 156 ? 0.885 8.012 10.348 1.00 97.62 156 SER A C 1
ATOM 1248 O O . SER A 1 156 ? 0.483 8.350 11.459 1.00 97.62 156 SER A O 1
ATOM 1250 N N . THR A 1 157 ? 2.125 8.295 9.936 1.00 96.44 157 THR A N 1
ATOM 1251 C CA . THR A 1 157 ? 3.091 9.053 10.746 1.00 96.44 157 THR A CA 1
ATOM 1252 C C . THR A 1 157 ? 2.689 10.524 10.851 1.00 96.44 157 THR A C 1
ATOM 1254 O O . THR A 1 157 ? 2.753 11.074 11.948 1.00 96.44 157 THR A O 1
ATOM 1257 N N . VAL A 1 158 ? 2.220 11.125 9.751 1.00 96.31 158 VAL A N 1
ATOM 1258 C CA . VAL A 1 158 ? 1.669 12.491 9.716 1.00 96.31 158 VAL A CA 1
ATOM 1259 C C . VAL A 1 158 ? 0.444 12.603 10.630 1.00 96.31 158 VAL A C 1
ATOM 1261 O O . VAL A 1 158 ? 0.452 13.415 11.550 1.00 96.31 158 VAL A O 1
ATOM 1264 N N . ALA A 1 159 ? -0.565 11.742 10.449 1.00 95.06 159 ALA A N 1
ATOM 1265 C CA . ALA A 1 159 ? -1.834 11.771 11.191 1.00 95.06 159 ALA A CA 1
ATOM 1266 C C . ALA A 1 159 ? -1.699 11.512 12.704 1.00 95.06 159 ALA A C 1
ATOM 1268 O O . ALA A 1 159 ? -2.615 11.784 13.475 1.00 95.06 159 ALA A O 1
ATOM 1269 N N . ARG A 1 160 ? -0.557 10.984 13.156 1.00 93.94 160 ARG A N 1
ATOM 1270 C CA . ARG A 1 160 ? -0.237 10.849 14.584 1.00 93.94 160 ARG A CA 1
ATOM 1271 C C . ARG A 1 160 ? 0.218 12.170 15.222 1.00 93.94 160 ARG A C 1
ATOM 1273 O O . ARG A 1 160 ? 0.257 12.257 16.443 1.00 93.94 160 ARG A O 1
ATOM 1280 N N . SER A 1 161 ? 0.611 13.157 14.419 1.00 89.50 161 SER A N 1
ATOM 1281 C CA . SER A 1 161 ? 1.236 14.410 14.868 1.00 89.50 161 SER A CA 1
ATOM 1282 C C . SER A 1 161 ? 0.501 15.672 14.393 1.00 89.50 161 SER A C 1
ATOM 1284 O O . SER A 1 161 ? 0.922 16.780 14.709 1.00 89.50 161 SER A O 1
ATOM 1286 N N . THR A 1 162 ? -0.611 15.518 13.673 1.00 85.75 162 THR A N 1
ATOM 1287 C CA . THR A 1 162 ? -1.493 16.600 13.201 1.00 85.75 162 THR A CA 1
ATOM 1288 C C . THR A 1 162 ? -2.215 17.336 14.327 1.00 85.75 162 THR A C 1
ATOM 1290 O O . THR A 1 162 ? -2.312 18.558 14.273 1.00 85.75 162 THR A O 1
ATOM 1293 N N . ASP A 1 163 ? -2.659 16.628 15.371 1.00 79.81 163 ASP A N 1
ATOM 1294 C CA . ASP A 1 163 ? -3.340 17.227 16.536 1.00 79.81 163 ASP A CA 1
ATOM 1295 C C . ASP A 1 163 ? -2.458 18.256 17.282 1.00 79.81 163 ASP A C 1
ATOM 1297 O O . ASP A 1 163 ? -2.967 19.131 17.982 1.00 79.81 163 ASP A O 1
ATOM 1301 N N . GLU A 1 164 ? -1.134 18.160 17.120 1.00 79.50 164 GLU A N 1
ATOM 1302 C CA . GLU A 1 164 ? -0.129 19.035 17.736 1.00 79.50 164 GLU A CA 1
ATOM 1303 C C . GLU A 1 164 ? 0.480 20.044 16.742 1.00 79.50 164 GLU A C 1
ATOM 1305 O O . GLU A 1 164 ? 1.158 20.984 17.162 1.00 79.50 164 GLU A O 1
ATOM 1310 N N . ASN A 1 165 ? 0.261 19.871 15.431 1.00 86.00 165 ASN A N 1
ATOM 1311 C CA . ASN A 1 165 ? 0.847 20.712 14.388 1.00 86.00 165 ASN A CA 1
ATOM 1312 C C . ASN A 1 165 ? -0.030 20.779 13.119 1.00 86.00 165 ASN A C 1
ATOM 1314 O O . ASN A 1 165 ? -0.070 19.847 12.312 1.00 86.00 165 ASN A O 1
ATOM 1318 N N . SER A 1 166 ? -0.654 21.938 12.890 1.00 87.06 166 SER A N 1
ATOM 1319 C CA . SER A 1 166 ? -1.477 22.208 11.705 1.00 87.06 166 SER A CA 1
ATOM 1320 C C . SER A 1 166 ? -0.697 22.204 10.386 1.00 87.06 166 SER A C 1
ATOM 1322 O O . SER A 1 166 ? -1.264 21.859 9.356 1.00 87.06 166 SER A O 1
ATOM 1324 N N . GLU A 1 167 ? 0.599 22.530 10.380 1.00 90.62 167 GLU A N 1
ATOM 1325 C CA . GLU A 1 167 ? 1.415 22.473 9.156 1.00 90.62 167 GLU A CA 1
ATOM 1326 C C . GLU A 1 167 ? 1.552 21.029 8.649 1.00 90.62 167 GLU A C 1
ATOM 1328 O O . GLU A 1 167 ? 1.574 20.792 7.443 1.00 90.62 167 GLU A O 1
ATOM 1333 N N . LEU A 1 168 ? 1.558 20.044 9.557 1.00 91.19 168 LEU A N 1
ATOM 1334 C CA . LEU A 1 168 ? 1.545 18.626 9.190 1.00 91.19 168 LEU A CA 1
ATOM 1335 C C . LEU A 1 168 ? 0.198 18.187 8.602 1.00 91.19 168 LEU A C 1
ATOM 1337 O O . LEU A 1 168 ? 0.168 17.283 7.769 1.00 91.19 168 LEU A O 1
ATOM 1341 N N . PHE A 1 169 ? -0.909 18.830 8.982 1.00 92.00 169 PHE A N 1
ATOM 1342 C CA . PHE A 1 169 ? -2.223 18.557 8.394 1.00 92.00 169 PHE A CA 1
ATOM 1343 C C . PHE A 1 169 ? -2.288 19.038 6.937 1.00 92.00 169 PHE A C 1
ATOM 1345 O O . PHE A 1 169 ? -2.703 18.288 6.048 1.00 92.00 169 PHE A O 1
ATOM 1352 N N . GLU A 1 170 ? -1.796 20.250 6.675 1.00 92.75 170 GLU A N 1
ATOM 1353 C CA . GLU A 1 170 ? -1.680 20.809 5.323 1.00 92.75 170 GLU A CA 1
ATOM 1354 C C . GLU A 1 170 ? -0.705 19.987 4.457 1.00 92.75 170 GLU A C 1
ATOM 1356 O O . GLU A 1 170 ? -1.013 19.665 3.305 1.00 92.75 170 GLU A O 1
ATOM 1361 N N . LEU A 1 171 ? 0.433 19.564 5.030 1.00 94.50 171 LEU A N 1
ATOM 1362 C CA . LEU A 1 171 ? 1.402 18.666 4.389 1.00 94.50 171 LEU A CA 1
ATOM 1363 C C . LEU A 1 171 ? 0.751 17.330 4.001 1.00 94.50 171 LEU A C 1
ATOM 1365 O O . LEU A 1 171 ? 0.886 16.888 2.863 1.00 94.50 171 LEU A O 1
ATOM 1369 N N . GLY A 1 172 ? 0.024 16.695 4.926 1.00 95.62 172 GLY A N 1
ATOM 1370 C CA . GLY A 1 172 ? -0.658 15.421 4.685 1.00 95.62 172 GLY A CA 1
ATOM 1371 C C . GLY A 1 172 ? -1.749 15.514 3.619 1.00 95.62 172 GLY A C 1
ATOM 1372 O O . GLY A 1 172 ? -1.829 14.642 2.756 1.00 95.62 172 GLY A O 1
ATOM 1373 N N . SER A 1 173 ? -2.525 16.601 3.627 1.00 95.31 173 SER A N 1
ATOM 1374 C CA . SER A 1 173 ? -3.558 16.889 2.620 1.00 95.31 173 SER A CA 1
ATOM 1375 C C . SER A 1 173 ? -2.954 17.073 1.226 1.00 95.31 173 SER A C 1
ATOM 1377 O O . SER A 1 173 ? -3.355 16.395 0.280 1.00 95.31 173 SER A O 1
ATOM 1379 N N . THR A 1 174 ? -1.907 17.896 1.112 1.00 95.62 174 THR A N 1
ATOM 1380 C CA . THR A 1 174 ? -1.190 18.113 -0.158 1.00 95.62 174 THR A CA 1
ATOM 1381 C C . THR A 1 174 ? -0.553 16.815 -0.673 1.00 95.62 174 THR A C 1
ATOM 1383 O O . THR A 1 174 ? -0.666 16.484 -1.853 1.00 95.62 174 THR A O 1
ATOM 1386 N N . PHE A 1 175 ? 0.060 16.024 0.216 1.00 96.62 175 PHE A N 1
ATOM 1387 C CA . PHE A 1 175 ? 0.658 14.732 -0.129 1.00 96.62 175 PHE A CA 1
ATOM 1388 C C . PHE A 1 175 ? -0.384 13.716 -0.618 1.00 96.62 175 PHE A C 1
ATOM 1390 O O . PHE A 1 175 ? -0.144 13.003 -1.594 1.00 96.62 175 PHE A O 1
ATOM 1397 N N . ALA A 1 176 ? -1.537 13.624 0.049 1.00 96.38 176 ALA A N 1
ATOM 1398 C CA . ALA A 1 176 ? -2.613 12.719 -0.343 1.00 96.38 176 ALA A CA 1
ATOM 1399 C C . ALA A 1 176 ? -3.142 13.057 -1.748 1.00 96.38 176 ALA A C 1
ATOM 1401 O O . ALA A 1 176 ? -3.288 12.163 -2.587 1.00 96.38 176 ALA A O 1
ATOM 1402 N N . GLU A 1 177 ? -3.348 14.342 -2.033 1.00 94.44 177 GLU A N 1
ATOM 1403 C CA . GL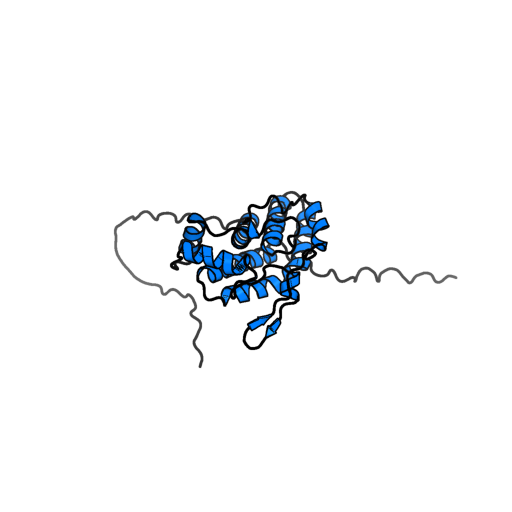U A 1 177 ? -3.792 14.828 -3.339 1.00 94.44 177 GLU A CA 1
ATOM 1404 C C . GLU A 1 177 ? -2.769 14.530 -4.454 1.00 94.44 177 GLU A C 1
ATOM 1406 O O . GLU A 1 177 ? -3.118 13.925 -5.476 1.00 94.44 177 GLU A O 1
ATOM 1411 N N . GLU A 1 178 ? -1.491 14.862 -4.243 1.00 94.25 178 GLU A N 1
ATOM 1412 C CA . GLU A 1 178 ? -0.434 14.650 -5.241 1.00 94.25 178 GLU A CA 1
ATOM 1413 C C . GLU A 1 178 ? -0.138 13.155 -5.473 1.00 94.25 178 GLU A C 1
ATOM 1415 O O . GLU A 1 178 ? 0.013 12.703 -6.618 1.00 94.25 178 GLU A O 1
ATOM 1420 N N . PHE A 1 179 ? -0.066 12.352 -4.406 1.00 95.62 179 PHE A N 1
ATOM 1421 C CA . PHE A 1 179 ? 0.460 10.987 -4.480 1.00 95.62 179 PHE A CA 1
ATOM 1422 C C . PHE A 1 179 ? -0.584 9.867 -4.450 1.00 95.62 179 PHE A C 1
ATOM 1424 O O . PHE A 1 179 ? -0.233 8.767 -4.881 1.00 95.62 179 PHE A O 1
ATOM 1431 N N . LEU A 1 180 ? -1.839 10.095 -4.038 1.00 95.06 180 LEU A N 1
ATOM 1432 C CA . LEU A 1 180 ? -2.855 9.033 -3.873 1.00 95.06 180 LEU A CA 1
ATOM 1433 C C . LEU A 1 180 ? -4.182 9.244 -4.633 1.00 95.06 180 LEU A C 1
ATOM 1435 O O . LEU A 1 180 ? -5.041 8.366 -4.582 1.00 95.06 180 LEU A O 1
ATOM 1439 N N . SER A 1 181 ? -4.348 10.335 -5.382 1.00 83.69 181 SER A N 1
ATOM 1440 C CA . SER A 1 181 ? -5.637 10.752 -5.970 1.00 83.69 181 SER A CA 1
ATOM 1441 C C . SER A 1 181 ? -6.373 9.730 -6.863 1.00 83.69 181 SER A C 1
ATOM 1443 O O . SER A 1 181 ? -7.587 9.597 -6.730 1.00 83.69 181 SER A O 1
ATOM 1445 N N . GLU A 1 182 ? -5.698 8.990 -7.758 1.00 80.50 182 GLU A N 1
ATOM 1446 C CA . GLU A 1 182 ? -6.384 8.063 -8.696 1.00 80.50 182 GLU A CA 1
ATOM 1447 C C . GLU A 1 182 ? -5.884 6.606 -8.636 1.00 80.50 182 GLU A C 1
ATOM 1449 O O . GLU A 1 182 ? -6.662 5.651 -8.538 1.00 80.50 182 GLU A O 1
ATOM 1454 N N . TRP A 1 183 ? -4.566 6.408 -8.708 1.00 95.50 183 TRP A N 1
ATOM 1455 C CA . TRP A 1 183 ? -3.976 5.082 -8.912 1.00 95.50 183 TRP A CA 1
ATOM 1456 C C . TRP A 1 183 ? -4.236 4.037 -7.802 1.00 95.50 183 TRP A C 1
ATOM 1458 O O . TRP A 1 183 ? -4.331 2.858 -8.161 1.00 95.50 183 TRP A O 1
ATOM 1468 N N . PRO A 1 184 ? -4.400 4.373 -6.499 1.00 97.19 184 PRO A N 1
ATOM 1469 C CA . PRO A 1 184 ? -4.605 3.359 -5.465 1.00 97.19 184 PRO A CA 1
ATOM 1470 C C . PRO A 1 184 ? -5.952 2.648 -5.610 1.00 97.19 184 PRO A C 1
ATOM 1472 O O . PRO A 1 184 ? -6.031 1.443 -5.395 1.00 97.19 184 PRO A O 1
ATOM 1475 N N . ARG A 1 185 ? -7.004 3.342 -6.068 1.00 95.50 185 ARG A N 1
ATOM 1476 C CA . ARG A 1 185 ? -8.314 2.713 -6.331 1.00 95.50 185 ARG A CA 1
ATOM 1477 C C . ARG A 1 185 ? -8.253 1.753 -7.514 1.00 95.50 185 ARG A C 1
ATOM 1479 O O . ARG A 1 185 ? -8.855 0.682 -7.469 1.00 95.50 185 ARG A O 1
ATOM 1486 N N . ARG A 1 186 ? -7.462 2.083 -8.543 1.00 95.75 186 ARG A N 1
ATOM 1487 C CA . ARG A 1 186 ? -7.157 1.159 -9.646 1.00 95.75 186 ARG A CA 1
ATOM 1488 C C . ARG A 1 186 ? -6.406 -0.073 -9.140 1.00 95.75 186 ARG A C 1
ATOM 1490 O O . ARG A 1 186 ? -6.770 -1.181 -9.508 1.00 95.75 186 ARG A O 1
ATOM 1497 N N . TYR A 1 187 ? -5.407 0.111 -8.277 1.00 97.75 187 TYR A N 1
ATOM 1498 C CA . TYR A 1 187 ? -4.654 -0.983 -7.658 1.00 97.75 187 TYR A CA 1
ATOM 1499 C C . TYR A 1 187 ? -5.559 -1.909 -6.826 1.00 97.75 187 TYR A C 1
ATOM 1501 O O . TYR A 1 187 ? -5.568 -3.118 -7.041 1.00 97.75 187 TYR A O 1
ATOM 1509 N N . VAL A 1 188 ? -6.404 -1.348 -5.959 1.00 97.94 188 VAL A N 1
ATOM 1510 C CA . VAL A 1 188 ? -7.373 -2.106 -5.150 1.00 97.94 188 VAL A CA 1
ATOM 1511 C C . VAL A 1 188 ? -8.386 -2.867 -6.016 1.00 97.94 188 VAL A C 1
ATOM 1513 O O . VAL A 1 188 ? -8.688 -4.020 -5.722 1.00 97.94 188 VAL A O 1
ATOM 1516 N N . SER A 1 189 ? -8.840 -2.284 -7.131 1.00 96.00 189 SER A N 1
ATOM 1517 C CA . SER A 1 189 ? -9.708 -2.954 -8.118 1.00 96.00 189 SER A CA 1
ATOM 1518 C C . SER A 1 189 ? -9.049 -4.167 -8.799 1.00 96.00 189 SER A C 1
ATOM 1520 O O . SER A 1 189 ? -9.737 -5.091 -9.229 1.00 96.00 189 SER A O 1
ATOM 1522 N N . LEU A 1 190 ? -7.714 -4.211 -8.886 1.00 96.31 190 LEU A N 1
ATOM 1523 C CA . LEU A 1 190 ? -6.997 -5.403 -9.355 1.00 96.31 190 LEU A CA 1
ATOM 1524 C C . LEU A 1 190 ? -6.961 -6.494 -8.280 1.00 96.31 190 LEU A C 1
ATOM 1526 O O . LEU A 1 190 ? -7.166 -7.663 -8.600 1.00 96.31 190 LEU A O 1
ATOM 1530 N N . LEU A 1 191 ? -6.750 -6.117 -7.014 1.00 97.81 191 LEU A N 1
ATOM 1531 C CA . LEU A 1 191 ? -6.747 -7.058 -5.890 1.00 97.81 191 LEU A CA 1
ATOM 1532 C C . LEU A 1 191 ? -8.128 -7.691 -5.663 1.00 97.81 191 LEU A C 1
ATOM 1534 O O . LEU A 1 191 ? -8.213 -8.904 -5.498 1.00 97.81 191 LEU A O 1
ATOM 1538 N N . SER A 1 192 ? -9.212 -6.913 -5.754 1.00 96.31 192 SER A N 1
ATOM 1539 C CA . SER A 1 192 ? -10.594 -7.413 -5.624 1.00 96.31 192 SER A CA 1
ATOM 1540 C C . SER A 1 192 ? -11.095 -8.238 -6.821 1.00 96.31 192 SER A C 1
ATOM 1542 O O . SER A 1 192 ? -12.207 -8.762 -6.791 1.00 96.31 192 SER A O 1
ATOM 1544 N N . ARG A 1 193 ? -10.289 -8.355 -7.886 1.00 94.62 193 ARG A N 1
ATOM 1545 C CA . ARG A 1 193 ? -10.527 -9.234 -9.047 1.00 94.62 193 ARG A CA 1
ATOM 1546 C C . ARG A 1 193 ? -9.595 -10.452 -9.062 1.00 94.62 193 ARG A C 1
ATOM 1548 O O . ARG A 1 193 ? -9.714 -11.289 -9.959 1.00 94.62 193 ARG A O 1
ATOM 1555 N N . ALA A 1 194 ? -8.655 -10.553 -8.123 1.00 93.75 194 ALA A N 1
ATOM 1556 C CA . ALA A 1 194 ? -7.727 -11.672 -8.039 1.00 93.75 194 ALA A CA 1
ATOM 1557 C C . ALA A 1 194 ? -8.409 -12.894 -7.408 1.00 93.75 194 ALA A C 1
ATOM 1559 O O . ALA A 1 194 ? -9.150 -12.771 -6.444 1.00 93.75 194 ALA A O 1
ATOM 1560 N N . ASN A 1 195 ? -8.132 -14.101 -7.907 1.00 92.56 195 ASN A N 1
ATOM 1561 C CA . ASN A 1 195 ? -8.722 -15.330 -7.366 1.00 92.56 195 ASN A CA 1
ATOM 1562 C C . ASN A 1 195 ? -8.057 -15.736 -6.033 1.00 92.56 195 ASN A C 1
ATOM 1564 O O . ASN A 1 195 ? -7.242 -16.658 -6.005 1.00 92.56 195 ASN A O 1
ATOM 1568 N N . SER A 1 196 ? -8.350 -15.001 -4.957 1.00 95.50 196 SER A N 1
ATOM 1569 C CA . SER A 1 196 ? -7.857 -15.228 -3.594 1.00 95.50 196 SER A CA 1
ATOM 1570 C C . SER A 1 196 ? -8.738 -14.521 -2.562 1.00 95.50 196 SER A C 1
ATOM 1572 O O . SER A 1 196 ? -8.971 -13.316 -2.651 1.00 95.50 196 SER A O 1
ATOM 1574 N N . VAL A 1 197 ? -9.140 -15.260 -1.522 1.00 95.81 197 VAL A N 1
ATOM 1575 C CA . VAL A 1 197 ? -9.817 -14.697 -0.342 1.00 95.81 197 VAL A CA 1
ATOM 1576 C C . VAL A 1 197 ? -8.917 -13.676 0.359 1.00 95.81 197 VAL A C 1
ATOM 1578 O O . VAL A 1 197 ? -9.374 -12.593 0.706 1.00 95.81 197 VAL A O 1
ATOM 1581 N N . TYR A 1 198 ? -7.623 -13.973 0.525 1.00 97.62 198 TYR A N 1
ATOM 1582 C CA . TYR A 1 198 ? -6.676 -13.052 1.159 1.00 97.62 198 TYR A CA 1
ATOM 1583 C C . TYR A 1 198 ? -6.623 -11.700 0.434 1.00 97.62 198 TYR A C 1
ATOM 1585 O O . TYR A 1 198 ? -6.728 -10.654 1.074 1.00 97.62 198 TYR A O 1
ATOM 1593 N N . LEU A 1 199 ? -6.506 -11.714 -0.897 1.00 97.88 199 LEU A N 1
ATOM 1594 C CA . LEU A 1 199 ? -6.373 -10.489 -1.689 1.00 97.88 199 LEU A CA 1
ATOM 1595 C C . LEU A 1 199 ? -7.658 -9.655 -1.704 1.00 97.88 199 LEU A C 1
ATOM 1597 O O . LEU A 1 199 ? -7.558 -8.430 -1.690 1.00 97.88 199 LEU A O 1
ATOM 1601 N N . HIS A 1 200 ? -8.839 -10.279 -1.644 1.00 97.31 200 HIS A N 1
ATOM 1602 C CA . HIS A 1 200 ? -10.097 -9.557 -1.428 1.00 97.31 200 HIS A CA 1
ATOM 1603 C C . HIS A 1 200 ? -10.106 -8.827 -0.074 1.00 97.31 200 HIS A C 1
ATOM 1605 O O . HIS A 1 200 ? -10.397 -7.636 -0.023 1.00 97.31 200 HIS A O 1
ATOM 1611 N N . LEU A 1 201 ? -9.697 -9.490 1.013 1.00 97.12 201 LEU A N 1
ATOM 1612 C CA . LEU A 1 201 ? -9.667 -8.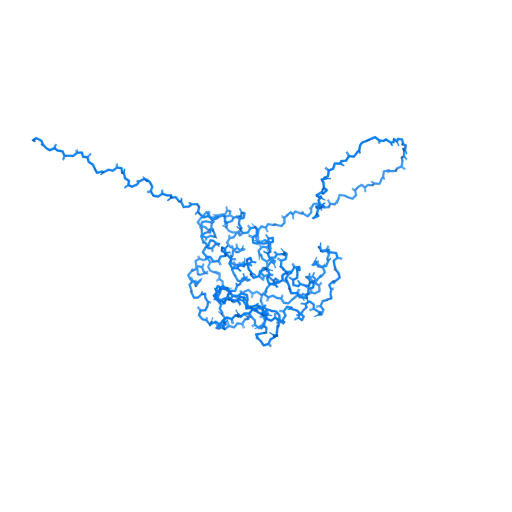870 2.347 1.00 97.12 201 LEU A CA 1
ATOM 1613 C C . LEU A 1 201 ? -8.615 -7.757 2.465 1.00 97.12 201 LEU A C 1
ATOM 1615 O O . LEU A 1 201 ? -8.831 -6.770 3.167 1.00 97.12 201 LEU A O 1
ATOM 1619 N N . VAL A 1 202 ? -7.492 -7.878 1.750 1.00 98.12 202 VAL A N 1
ATOM 1620 C CA . VAL A 1 202 ? -6.515 -6.787 1.604 1.00 98.12 202 VAL A CA 1
ATOM 1621 C C . VAL A 1 202 ? -7.098 -5.638 0.772 1.00 98.12 202 VAL A C 1
ATOM 1623 O O . VAL A 1 202 ? -6.898 -4.480 1.130 1.00 98.12 202 VAL A O 1
ATOM 1626 N N . ALA A 1 203 ? -7.846 -5.928 -0.297 1.00 98.25 203 ALA A N 1
ATOM 1627 C CA . ALA A 1 203 ? -8.515 -4.917 -1.116 1.00 98.25 203 ALA A CA 1
ATOM 1628 C C . ALA A 1 203 ? -9.541 -4.104 -0.306 1.00 98.25 203 ALA A C 1
ATOM 1630 O O . ALA A 1 203 ? -9.547 -2.875 -0.390 1.00 98.25 203 ALA A O 1
ATOM 1631 N N . ASP A 1 204 ? -10.355 -4.767 0.517 1.00 96.56 204 ASP A N 1
ATOM 1632 C CA . ASP A 1 204 ? -11.344 -4.116 1.381 1.00 96.56 204 ASP A CA 1
ATOM 1633 C C . ASP A 1 204 ? -10.668 -3.230 2.438 1.00 96.56 204 ASP A C 1
ATOM 1635 O O . ASP A 1 204 ? -10.973 -2.041 2.532 1.00 96.56 204 ASP A O 1
ATOM 1639 N N . ALA A 1 205 ? -9.665 -3.754 3.154 1.00 96.62 205 ALA A N 1
ATOM 1640 C CA . ALA A 1 205 ? -8.906 -2.985 4.144 1.00 96.62 205 ALA A CA 1
ATOM 1641 C C . ALA A 1 205 ? -8.168 -1.774 3.534 1.00 96.62 205 ALA A C 1
ATOM 1643 O O . ALA A 1 205 ? -8.027 -0.734 4.181 1.00 96.62 205 ALA A O 1
ATOM 1644 N N . LEU A 1 206 ? -7.705 -1.882 2.282 1.00 98.06 206 LEU A N 1
ATOM 1645 C CA . LEU A 1 206 ? -7.117 -0.763 1.544 1.00 98.06 206 LEU A CA 1
ATOM 1646 C C . LEU A 1 206 ? -8.168 0.252 1.086 1.00 98.06 206 LEU A C 1
ATOM 1648 O O . LEU A 1 206 ? -7.884 1.446 1.129 1.00 98.06 206 LEU A O 1
ATOM 1652 N N . ASN A 1 207 ? -9.363 -0.177 0.670 1.00 96.81 207 ASN A N 1
ATOM 1653 C CA . ASN A 1 207 ? -10.463 0.742 0.367 1.00 96.81 207 ASN A CA 1
ATOM 1654 C C . ASN A 1 207 ? -10.852 1.555 1.601 1.00 96.81 207 ASN A C 1
ATOM 1656 O O . ASN A 1 207 ? -10.869 2.780 1.510 1.00 96.81 207 ASN A O 1
ATOM 1660 N N . GLU A 1 208 ? -11.068 0.899 2.746 1.00 95.62 208 GLU A N 1
ATOM 1661 C CA . GLU A 1 208 ? -11.362 1.577 4.013 1.00 95.62 208 GLU A CA 1
ATOM 1662 C C . GLU A 1 208 ? -10.246 2.567 4.378 1.00 95.62 208 GLU A C 1
ATOM 1664 O O . GLU A 1 208 ? -10.515 3.730 4.665 1.00 95.62 208 GLU A O 1
ATOM 1669 N N . ALA A 1 209 ? -8.977 2.157 4.297 1.00 97.19 209 ALA A N 1
ATOM 1670 C CA . ALA A 1 209 ? -7.850 3.048 4.570 1.00 97.19 209 ALA A CA 1
ATOM 1671 C C . ALA A 1 209 ? -7.791 4.255 3.615 1.00 97.19 209 ALA A C 1
ATOM 1673 O O . ALA A 1 209 ? -7.497 5.363 4.055 1.00 97.19 209 ALA A O 1
ATOM 1674 N N . LEU A 1 210 ? -8.092 4.077 2.326 1.00 96.62 210 LEU A N 1
ATOM 1675 C CA . LEU A 1 210 ? -8.123 5.164 1.341 1.00 96.62 210 LEU A CA 1
ATOM 1676 C C . LEU A 1 210 ? -9.352 6.073 1.497 1.00 96.62 210 LEU A C 1
ATOM 1678 O O . LEU A 1 210 ? -9.259 7.263 1.202 1.00 96.62 210 LEU A O 1
ATOM 1682 N N . ASP A 1 211 ? -10.492 5.551 1.957 1.00 95.38 211 ASP A N 1
ATOM 1683 C CA . ASP A 1 211 ? -11.648 6.370 2.347 1.00 95.38 211 ASP A CA 1
ATOM 1684 C C . ASP A 1 211 ? -11.265 7.255 3.538 1.00 95.38 211 ASP A C 1
ATOM 1686 O O . ASP A 1 211 ? -11.502 8.460 3.521 1.00 95.38 211 ASP A O 1
ATOM 1690 N N . ARG A 1 212 ? -10.545 6.690 4.513 1.00 95.31 212 ARG A N 1
ATOM 1691 C CA . ARG A 1 212 ? -10.033 7.401 5.693 1.00 95.31 212 ARG A CA 1
ATOM 1692 C C . ARG A 1 212 ? -8.949 8.429 5.376 1.00 95.31 212 ARG A C 1
ATOM 1694 O O . ARG A 1 212 ? -8.922 9.468 6.031 1.00 95.31 212 ARG A O 1
ATOM 1701 N N . VAL A 1 213 ? -8.103 8.198 4.364 1.00 95.50 213 VAL A N 1
ATOM 1702 C CA . VAL A 1 213 ? -7.240 9.260 3.809 1.00 95.50 213 VAL A CA 1
ATOM 1703 C C . VAL A 1 213 ? -8.106 10.411 3.303 1.00 95.50 213 VAL A C 1
ATOM 1705 O O . VAL A 1 213 ? -7.886 11.537 3.719 1.00 95.50 213 VAL A O 1
ATOM 1708 N N . ASN A 1 214 ? -9.113 10.144 2.469 1.00 93.44 214 ASN A N 1
ATOM 1709 C CA . ASN A 1 214 ? -9.952 11.199 1.888 1.00 93.44 214 ASN A CA 1
ATOM 1710 C C . ASN A 1 214 ? -10.805 11.951 2.932 1.00 93.44 214 ASN A C 1
ATOM 1712 O O . ASN A 1 214 ? -11.083 13.134 2.749 1.00 93.44 214 ASN A O 1
ATOM 1716 N N . GLU A 1 215 ? -11.233 11.280 4.007 1.00 93.50 215 GLU A N 1
ATOM 1717 C CA . GLU A 1 215 ? -11.958 11.896 5.129 1.00 93.50 215 GLU A CA 1
ATOM 1718 C C . GLU A 1 215 ? -11.060 12.793 5.995 1.00 93.50 215 GLU A C 1
ATOM 1720 O O . GLU A 1 215 ? -11.502 13.855 6.432 1.00 93.50 215 GLU A O 1
ATOM 1725 N N . TYR A 1 216 ? -9.825 12.360 6.275 1.00 94.31 216 TYR A N 1
ATOM 1726 C CA . TYR A 1 216 ? -8.926 13.039 7.217 1.00 94.31 216 TYR A CA 1
ATOM 1727 C C . TYR A 1 216 ? -7.990 14.052 6.544 1.00 94.31 216 TYR A C 1
ATOM 1729 O O . TYR A 1 216 ? -7.666 15.074 7.135 1.00 94.31 216 TYR A O 1
ATOM 1737 N N . PHE A 1 217 ? -7.582 13.785 5.307 1.00 93.56 217 PHE A N 1
ATOM 1738 C CA . PHE A 1 217 ? -6.703 14.604 4.472 1.00 93.56 217 PHE A CA 1
ATOM 1739 C C . PHE A 1 217 ? -7.450 14.993 3.182 1.00 93.56 217 PHE A C 1
ATOM 1741 O O . PHE A 1 217 ? -7.138 14.474 2.104 1.00 93.56 217 PHE A O 1
ATOM 1748 N N . PRO A 1 218 ? -8.496 15.839 3.274 1.00 88.44 218 PRO A N 1
ATOM 1749 C CA . PRO A 1 218 ? -9.307 16.202 2.119 1.00 88.44 218 PRO A CA 1
ATOM 1750 C C . PRO A 1 218 ? -8.475 16.984 1.084 1.00 88.44 218 PRO A C 1
ATOM 1752 O O . PRO A 1 218 ? -7.609 17.769 1.475 1.00 88.44 218 PRO A O 1
ATOM 1755 N N . PRO A 1 219 ? -8.756 16.834 -0.227 1.00 81.50 219 PRO A N 1
ATOM 1756 C CA . PRO A 1 219 ? -8.111 17.637 -1.264 1.00 81.50 219 PRO A CA 1
ATOM 1757 C C . PRO A 1 219 ? -8.267 19.134 -0.993 1.00 81.50 219 PRO A C 1
ATOM 1759 O O . PRO A 1 219 ? -9.343 19.593 -0.586 1.00 81.50 219 PRO A O 1
ATOM 1762 N N . GLN A 1 220 ? -7.213 19.903 -1.251 1.00 73.94 220 GLN A N 1
ATOM 1763 C CA . GLN A 1 220 ? -7.232 21.350 -1.081 1.00 73.94 220 GLN A CA 1
ATOM 1764 C C . GLN A 1 220 ? -8.145 21.946 -2.154 1.00 73.94 220 GLN A C 1
ATOM 1766 O O . GLN A 1 220 ? -7.791 22.029 -3.329 1.00 73.94 220 GLN A O 1
ATOM 1771 N N . ALA A 1 221 ? -9.347 22.378 -1.761 1.00 56.72 221 ALA A N 1
ATOM 1772 C CA . ALA A 1 221 ? -10.236 23.083 -2.675 1.00 56.72 221 ALA A CA 1
ATOM 1773 C C . ALA A 1 221 ? -9.497 24.305 -3.239 1.00 56.72 221 ALA A C 1
ATOM 1775 O O . ALA A 1 221 ? -9.103 25.189 -2.475 1.00 56.72 221 ALA A O 1
ATOM 1776 N N . ILE A 1 222 ? -9.311 24.340 -4.566 1.00 50.28 222 ILE A N 1
ATOM 1777 C CA . ILE A 1 222 ? -8.601 25.420 -5.257 1.00 50.28 222 ILE A CA 1
ATOM 1778 C C . ILE A 1 222 ? -9.216 26.752 -4.821 1.00 50.28 222 ILE A C 1
ATOM 1780 O O . ILE A 1 222 ? -10.338 27.090 -5.206 1.00 50.28 222 ILE A O 1
ATOM 1784 N N . LYS A 1 223 ? -8.473 27.521 -4.018 1.00 44.53 223 LYS A N 1
ATOM 1785 C CA . LYS A 1 223 ? -8.800 28.919 -3.743 1.00 44.53 223 LYS A CA 1
ATOM 1786 C C . LYS A 1 223 ? -8.575 29.676 -5.043 1.00 44.53 223 LYS A C 1
ATOM 1788 O O . LYS A 1 223 ? -7.445 30.041 -5.364 1.00 44.53 223 LYS A O 1
ATOM 1793 N N . ASN A 1 224 ? -9.648 29.832 -5.816 1.00 40.19 224 ASN A N 1
ATOM 1794 C CA . ASN A 1 224 ? -9.626 30.599 -7.052 1.00 40.19 224 ASN A CA 1
ATOM 1795 C C . ASN A 1 224 ? -9.039 31.985 -6.775 1.00 40.19 224 ASN A C 1
ATOM 1797 O O . ASN A 1 224 ? -9.414 32.658 -5.815 1.00 40.19 224 ASN A O 1
ATOM 1801 N N . VAL A 1 225 ? -8.095 32.388 -7.622 1.00 44.34 225 VAL A N 1
ATOM 1802 C CA . VAL A 1 225 ? -7.392 33.667 -7.519 1.00 44.34 225 VAL A CA 1
ATOM 1803 C C . VAL A 1 225 ? -8.322 34.780 -8.008 1.00 44.34 225 VAL A C 1
ATOM 1805 O O . VAL A 1 225 ? -8.206 35.234 -9.143 1.00 44.34 225 VAL A O 1
ATOM 1808 N N . GLU A 1 226 ? -9.263 35.201 -7.162 1.00 47.97 226 GLU A N 1
ATOM 1809 C CA . GLU A 1 226 ? -10.159 36.339 -7.438 1.00 47.97 226 GLU A CA 1
ATOM 1810 C C . GLU A 1 226 ? -9.753 37.626 -6.683 1.00 47.97 226 GLU A C 1
ATOM 1812 O O . GLU A 1 226 ? -10.100 38.718 -7.122 1.00 47.97 226 GLU A O 1
ATOM 1817 N N . ASP A 1 227 ? -8.886 37.542 -5.663 1.00 43.12 227 ASP A N 1
ATOM 1818 C CA . ASP A 1 227 ? -8.429 38.697 -4.859 1.00 43.12 227 ASP A CA 1
ATOM 1819 C C . ASP A 1 227 ? -7.172 39.428 -5.405 1.00 43.12 227 ASP A C 1
ATOM 1821 O O . ASP A 1 227 ? -6.523 40.186 -4.686 1.00 43.12 227 ASP A O 1
ATOM 1825 N N . MET A 1 228 ? -6.804 39.245 -6.683 1.00 44.53 228 MET A N 1
ATOM 1826 C CA . MET A 1 228 ? -5.716 40.012 -7.341 1.00 44.53 228 MET A CA 1
ATOM 1827 C C . MET A 1 228 ? -6.164 40.850 -8.554 1.00 44.53 228 MET A C 1
ATOM 1829 O O . MET A 1 228 ? -5.350 41.204 -9.407 1.00 44.53 228 MET A O 1
ATOM 1833 N N . GLN A 1 229 ? -7.443 41.227 -8.629 1.00 44.94 229 GLN A N 1
ATOM 1834 C CA . GLN A 1 229 ? -7.927 42.268 -9.553 1.00 44.94 229 GLN A CA 1
ATOM 1835 C C . GLN A 1 229 ? -8.588 43.419 -8.786 1.00 44.94 229 GLN A C 1
ATOM 1837 O O . GLN A 1 229 ? -9.773 43.699 -8.946 1.00 44.94 229 GLN A O 1
ATOM 1842 N N . GLY A 1 230 ? -7.800 44.078 -7.931 1.00 47.12 230 GLY A N 1
ATOM 1843 C CA . GLY A 1 230 ? -8.315 45.047 -6.962 1.00 47.12 230 GLY A CA 1
ATOM 1844 C C . GLY A 1 230 ? -7.517 46.336 -6.769 1.00 47.12 230 GLY A C 1
ATOM 1845 O O . GLY A 1 230 ? -7.848 47.049 -5.836 1.00 47.12 230 GLY A O 1
ATOM 1846 N N . GLU A 1 231 ? -6.503 46.672 -7.588 1.00 44.66 231 GLU A N 1
ATOM 1847 C CA . GLU A 1 231 ? -5.787 47.959 -7.413 1.00 44.66 231 GLU A CA 1
ATOM 1848 C C . GLU A 1 231 ? -5.015 48.492 -8.649 1.00 44.66 231 GLU A C 1
ATOM 1850 O O . GLU A 1 231 ? -3.843 48.849 -8.575 1.00 44.66 231 GLU A O 1
ATOM 1855 N N . THR A 1 232 ? -5.670 48.619 -9.815 1.00 48.47 232 THR A N 1
ATOM 1856 C CA . THR A 1 232 ? -5.122 49.420 -10.939 1.00 48.47 232 THR A CA 1
ATOM 1857 C C . THR A 1 232 ? -6.181 50.244 -11.679 1.00 48.47 232 THR A C 1
ATOM 1859 O O . THR A 1 232 ? -6.627 49.853 -12.757 1.00 48.47 232 THR A O 1
ATOM 1862 N N . SER A 1 233 ? -6.557 51.407 -11.133 1.00 41.75 233 SER A N 1
ATOM 1863 C CA . SER A 1 233 ? -6.959 52.623 -11.880 1.00 41.75 233 SER A CA 1
ATOM 1864 C C . SER A 1 233 ? -7.358 53.732 -10.907 1.00 41.75 233 SER A C 1
ATOM 1866 O O . SER A 1 233 ? -8.333 53.580 -10.179 1.00 41.75 233 SER A O 1
ATOM 1868 N N . GLY A 1 234 ? -6.633 54.855 -10.899 1.00 42.09 234 GLY A N 1
ATOM 1869 C CA . GLY A 1 234 ? -6.945 55.944 -9.963 1.00 42.09 234 GLY A CA 1
ATOM 1870 C C . GLY A 1 234 ? -5.995 57.142 -9.927 1.00 42.09 234 GLY A C 1
ATOM 1871 O O . GLY A 1 234 ? -6.050 57.901 -8.968 1.00 42.09 234 GLY A O 1
ATOM 1872 N N . VAL A 1 235 ? -5.133 57.338 -10.933 1.00 42.69 235 VAL A N 1
ATOM 1873 C CA . VAL A 1 235 ? -4.335 58.570 -11.064 1.00 42.69 235 VAL A CA 1
ATOM 1874 C C . VAL A 1 235 ? -4.489 59.111 -12.481 1.00 42.69 235 VAL A C 1
ATOM 1876 O O . VAL A 1 235 ? -3.824 58.661 -13.410 1.00 42.69 235 VAL A O 1
ATOM 1879 N N . VAL A 1 236 ? -5.382 60.086 -12.628 1.00 48.69 236 VAL A N 1
ATOM 1880 C CA . VAL A 1 236 ? -5.349 61.067 -13.716 1.00 48.69 236 VAL A CA 1
ATOM 1881 C C . VAL A 1 236 ? -4.986 62.389 -13.054 1.00 48.69 236 VAL A C 1
ATOM 1883 O O . VAL A 1 236 ? -5.603 62.758 -12.056 1.00 48.69 236 VAL A O 1
ATOM 1886 N N . ALA A 1 237 ? -3.941 63.038 -13.557 1.00 41.84 237 ALA A N 1
ATOM 1887 C CA . ALA A 1 237 ? -3.494 64.334 -13.067 1.00 41.84 237 ALA A CA 1
ATOM 1888 C C . ALA A 1 237 ? -4.265 65.472 -13.752 1.00 41.84 237 ALA A C 1
ATOM 1890 O O . ALA A 1 237 ? -4.572 65.362 -14.941 1.00 41.84 237 ALA A O 1
ATOM 1891 N N . ASP A 1 238 ? -4.485 66.550 -12.997 1.00 48.69 238 ASP A N 1
ATOM 1892 C CA . ASP A 1 238 ? -4.545 67.931 -13.498 1.00 48.69 238 ASP A CA 1
ATOM 1893 C C . ASP A 1 238 ? -3.179 68.599 -13.230 1.00 48.69 238 ASP A C 1
ATOM 1895 O O . ASP A 1 238 ? -2.578 68.282 -12.171 1.00 48.69 238 ASP A O 1
#

Radius of gyration: 23.91 Å; Cα contacts (8 Å, |Δi|>4): 245; 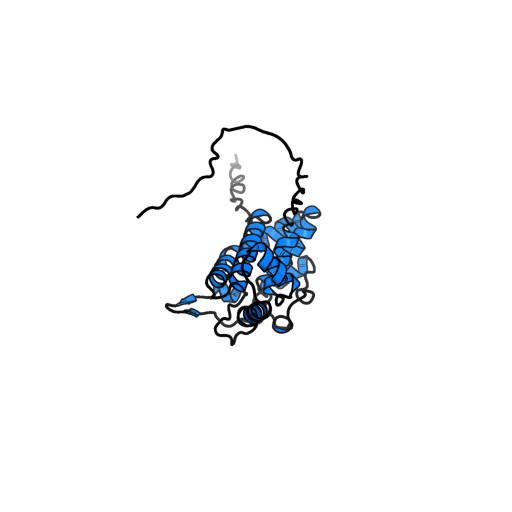chains: 1; bounding box: 66×89×57 Å